Protein 2CZ4 (pdb70)

CATH classification: 3.30.70.120

Structure (mmCIF, N/CA/C/O backbone):
data_2CZ4
#
_entry.id   2CZ4
#
_cell.length_a   61.345
_cell.length_b   117.699
_cell.length_c   114.114
_cell.angle_alpha   90.00
_cell.angle_beta   90.00
_cell.angle_gamma   90.00
#
_symmetry.space_group_name_H-M   'C 2 2 21'
#
loop_
_entity.id
_entity.type
_entity.pdbx_description
1 polymer 'hypothetical protein TTHA0516'
2 non-polymer 'CHLORIDE ION'
3 non-polymer 'ACETATE ION'
4 water water
#
loop_
_atom_site.group_PDB
_atom_site.id
_atom_site.type_symbol
_atom_site.label_atom_id
_atom_site.label_alt_id
_atom_site.label_comp_id
_atom_site.label_asym_id
_atom_site.label_entity_id
_atom_site.label_seq_id
_atom_site.pdbx_PDB_ins_code
_atom_site.Cartn_x
_atom_site.Cartn_y
_atom_site.Cartn_z
_atom_site.occupancy
_atom_site.B_iso_or_equiv
_atom_site.auth_seq_id
_atom_site.auth_comp_id
_atom_site.auth_asym_id
_atom_site.auth_atom_id
_atom_site.pdbx_PDB_model_num
ATOM 9 N N . ASP A 1 21 ? 16.890 29.605 31.382 1.00 24.50 2 ASP A N 1
ATOM 10 C CA . ASP A 1 21 ? 15.778 28.663 31.292 1.00 26.42 2 ASP A CA 1
ATOM 11 C C . ASP A 1 21 ? 14.455 29.308 31.774 1.00 26.30 2 ASP A C 1
ATOM 12 O O . ASP A 1 21 ? 14.101 29.212 32.950 1.00 27.85 2 ASP A O 1
ATOM 17 N N . LEU A 1 22 ? 13.748 29.961 30.850 1.00 25.00 3 LEU A N 1
ATOM 18 C CA . LEU A 1 22 ? 12.466 30.646 31.120 1.00 22.42 3 LEU A CA 1
ATOM 19 C C . LEU A 1 22 ? 11.350 30.033 30.286 1.00 22.50 3 LEU A C 1
ATOM 20 O O . LEU A 1 22 ? 11.491 29.898 29.070 1.00 24.72 3 LEU A O 1
ATOM 25 N N . VAL A 1 23 ? 10.240 29.663 30.920 1.00 19.88 4 VAL A N 1
ATOM 26 C CA . VAL A 1 23 ? 9.125 29.094 30.161 1.00 19.06 4 VAL A CA 1
ATOM 27 C C . VAL A 1 23 ? 7.804 29.726 30.592 1.00 19.90 4 VAL A C 1
ATOM 28 O O . VAL A 1 23 ? 7.632 30.153 31.754 1.00 16.31 4 VAL A O 1
ATOM 32 N N . PRO A 1 24 ? 6.855 29.795 29.657 1.00 17.93 5 PRO A N 1
ATOM 33 C CA . PRO A 1 24 ? 5.548 30.387 29.948 1.00 16.96 5 PRO A CA 1
ATOM 34 C C . PRO A 1 24 ? 4.654 29.422 30.699 1.00 18.95 5 PRO A C 1
ATOM 35 O O . PRO A 1 24 ? 4.534 28.247 30.327 1.00 19.08 5 PRO A O 1
ATOM 39 N N . LEU A 1 25 ? 4.049 29.932 31.769 1.00 14.38 6 LEU A N 1
ATOM 40 C CA . LEU A 1 25 ? 3.131 29.173 32.615 1.00 13.89 6 LEU A CA 1
ATOM 41 C C . LEU A 1 25 ? 2.078 30.162 33.079 1.00 17.60 6 LEU A C 1
ATOM 42 O O . LEU A 1 25 ? 2.072 31.311 32.633 1.00 15.73 6 LEU A O 1
ATOM 47 N N . LYS A 1 26 ? 1.215 29.718 33.996 1.00 17.57 7 LYS A N 1
ATOM 48 C CA . LYS A 1 26 ? 0.167 30.564 34.549 1.00 15.81 7 LYS A CA 1
ATOM 49 C C . LYS A 1 26 ? 0.291 30.688 36.052 1.00 15.77 7 LYS A C 1
ATOM 50 O O . LYS A 1 26 ? 0.679 29.742 36.739 1.00 15.58 7 LYS A O 1
ATOM 56 N N . LEU A 1 27 ? -0.034 31.868 36.568 1.00 16.71 8 LEU A N 1
ATOM 57 C CA . LEU A 1 27 ? -0.030 32.063 38.012 1.00 18.40 8 LEU A CA 1
ATOM 58 C C . LEU A 1 27 ? -1.487 32.189 38.429 1.00 18.01 8 LEU A C 1
ATOM 59 O O . LEU A 1 27 ? -2.171 33.126 38.019 1.00 16.46 8 LEU A O 1
ATOM 64 N N . VAL A 1 28 ? -1.959 31.240 39.221 1.00 15.08 9 VAL A N 1
ATOM 65 C CA . VAL A 1 28 ? -3.334 31.287 39.707 1.00 13.38 9 VAL A CA 1
ATOM 66 C C . VAL A 1 28 ? -3.288 31.853 41.091 1.00 16.56 9 VAL A C 1
ATOM 67 O O . VAL A 1 28 ? -2.491 31.408 41.940 1.00 16.92 9 VAL A O 1
ATOM 71 N N . THR A 1 29 ? -4.153 32.829 41.341 1.00 13.10 10 THR A N 1
ATOM 72 C CA . THR A 1 29 ? -4.201 33.479 42.661 1.00 11.89 10 THR A CA 1
ATOM 73 C C . THR A 1 29 ? -5.601 33.301 43.250 1.00 15.05 10 THR A C 1
ATOM 74 O O . THR A 1 29 ? -6.600 33.468 42.551 1.00 16.89 10 THR A O 1
ATOM 78 N N . ILE A 1 30 ? -5.657 32.928 44.527 1.00 16.89 11 ILE A N 1
ATOM 79 C CA . ILE A 1 30 ? -6.915 32.705 45.226 1.00 18.82 11 ILE A CA 1
ATOM 80 C C . ILE A 1 30 ? -6.867 33.471 46.541 1.00 21.12 11 ILE A C 1
ATOM 81 O O . ILE A 1 30 ? -5.901 33.355 47.269 1.00 20.10 11 ILE A O 1
ATOM 86 N N . VAL A 1 31 ? -7.883 34.277 46.829 1.00 14.34 12 VAL A N 1
ATOM 87 C CA . VAL A 1 31 ? -7.926 34.996 48.096 1.00 15.30 12 VAL A CA 1
ATOM 88 C C . VAL A 1 31 ? -9.196 34.503 48.804 1.00 22.09 12 VAL A C 1
ATOM 89 O O . VAL A 1 31 ? -10.269 34.496 48.204 1.00 19.37 12 VAL A O 1
ATOM 93 N N . ALA A 1 32 ? -9.067 34.077 50.063 1.00 19.46 13 ALA A N 1
ATOM 94 C CA . ALA A 1 32 ? -10.214 33.549 50.819 1.00 25.34 13 ALA A CA 1
ATOM 95 C C . ALA A 1 32 ? -9.924 33.580 52.317 1.00 26.90 13 ALA A C 1
ATOM 96 O O . ALA A 1 32 ? -8.809 33.899 52.730 1.00 21.39 13 ALA A O 1
ATOM 98 N N . GLU A 1 33 ? -10.912 33.216 53.131 1.00 21.92 14 GLU A N 1
ATOM 99 C CA . GLU A 1 33 ? -10.711 33.215 54.578 1.00 20.51 14 GLU A CA 1
ATOM 100 C C . GLU A 1 33 ? -9.598 32.228 54.942 1.00 16.65 14 GLU A C 1
ATOM 101 O O . GLU A 1 33 ? -9.426 31.200 54.295 1.00 17.61 14 GLU A O 1
ATOM 107 N N . SER A 1 34 ? -8.851 32.548 55.987 1.00 20.37 15 SER A N 1
ATOM 108 C CA . SER A 1 34 ? -7.722 31.711 56.408 1.00 21.83 15 SER A CA 1
ATOM 109 C C . SER A 1 34 ? -8.029 30.264 56.725 1.00 23.28 15 SER A C 1
ATOM 110 O O . SER A 1 34 ? -7.187 29.397 56.512 1.00 25.19 15 SER A O 1
ATOM 113 N N . LEU A 1 35 ? -9.223 29.979 57.230 1.00 23.80 16 LEU A N 1
ATOM 114 C CA . LEU A 1 35 ? -9.562 28.593 57.555 1.00 19.72 16 LEU A CA 1
ATOM 115 C C . LEU A 1 35 ? -9.636 27.729 56.309 1.00 20.96 16 LEU A C 1
ATOM 116 O O . LEU A 1 35 ? -9.605 26.508 56.390 1.00 24.62 16 LEU A O 1
ATOM 121 N N . LEU A 1 36 ? -9.731 28.362 55.150 1.00 18.75 17 LEU A N 1
ATOM 122 C CA . LEU A 1 36 ? -9.805 27.611 53.902 1.00 19.74 17 LEU A CA 1
ATOM 123 C C . LEU A 1 36 ? -8.454 27.140 53.398 1.00 23.67 17 LEU A C 1
ATOM 124 O O . LEU A 1 36 ? -8.374 26.347 52.464 1.00 21.83 17 LEU A O 1
ATOM 129 N N . GLU A 1 37 ? -7.386 27.616 54.019 1.00 24.88 18 GLU A N 1
ATOM 130 C CA . GLU A 1 37 ? -6.065 27.242 53.545 1.00 27.75 18 GLU A CA 1
ATOM 131 C C . GLU A 1 37 ? -5.818 25.749 53.344 1.00 25.13 18 GLU A C 1
ATOM 132 O O . GLU A 1 37 ? -5.365 25.330 52.282 1.00 25.77 18 GLU A O 1
ATOM 138 N N . LYS A 1 38 ? -6.135 24.930 54.339 1.00 26.45 19 LYS A N 1
ATOM 139 C CA . LYS A 1 38 ? -5.865 23.510 54.213 1.00 25.28 19 LYS A CA 1
ATOM 140 C C . LYS A 1 38 ? -6.566 22.875 53.021 1.00 26.04 19 LYS A C 1
ATOM 141 O O . LYS A 1 38 ? -5.940 22.160 52.237 1.00 24.01 19 LYS A O 1
ATOM 147 N N . ARG A 1 39 ? -7.859 23.135 52.867 1.00 25.22 20 ARG A N 1
ATOM 148 C CA . ARG A 1 39 ? -8.605 22.561 51.747 1.00 25.88 20 ARG A CA 1
ATOM 149 C C . ARG A 1 39 ? -8.163 23.094 50.386 1.00 22.26 20 ARG A C 1
ATOM 150 O O . ARG A 1 39 ? -8.156 22.361 49.413 1.00 22.73 20 ARG A O 1
ATOM 158 N N . LEU A 1 40 ? -7.821 24.373 50.309 1.00 23.00 21 LEU A N 1
ATOM 159 C CA . LEU A 1 40 ? -7.395 24.947 49.032 1.00 20.72 21 LEU A CA 1
ATOM 160 C C . LEU A 1 40 ? -6.039 24.335 48.636 1.00 23.18 21 LEU A C 1
ATOM 161 O O . LEU A 1 40 ? -5.792 24.021 47.467 1.00 22.49 21 LEU A O 1
ATOM 166 N N . VAL A 1 41 ? -5.153 24.146 49.605 1.00 25.74 22 VAL A N 1
ATOM 167 C CA . VAL A 1 41 ? -3.861 23.559 49.278 1.00 23.98 22 VAL A CA 1
ATOM 168 C C . VAL A 1 41 ? -4.063 22.135 48.754 1.00 28.52 22 VAL A C 1
ATOM 169 O O . VAL A 1 41 ? -3.491 21.744 47.722 1.00 23.63 22 VAL A O 1
ATOM 173 N N . GLU A 1 42 ? -4.898 21.364 49.447 1.00 30.07 23 GLU A N 1
ATOM 174 C CA . GLU A 1 42 ? -5.155 19.987 49.029 1.00 26.22 23 GLU A CA 1
ATOM 175 C C . GLU A 1 42 ? -5.778 19.988 47.641 1.00 24.76 23 GLU A C 1
ATOM 176 O O . GLU A 1 42 ? -5.435 19.163 46.789 1.00 25.40 23 GLU A O 1
ATOM 182 N N . GLU A 1 43 ? -6.715 20.910 47.424 1.00 23.30 24 GLU A N 1
ATOM 183 C CA . GLU A 1 43 ? -7.388 21.014 46.142 1.00 26.23 24 GLU A CA 1
ATOM 184 C C . GLU A 1 43 ? -6.410 21.318 44.974 1.00 30.71 24 GLU A C 1
ATOM 185 O O . GLU A 1 43 ? -6.429 20.634 43.949 1.00 26.19 24 GLU A O 1
ATOM 191 N N . VAL A 1 44 ? -5.542 22.319 45.109 1.00 24.72 25 VAL A N 1
ATOM 192 C CA . VAL A 1 44 ? -4.645 22.601 43.990 1.00 23.97 25 VAL A CA 1
ATOM 193 C C . VAL A 1 44 ? -3.644 21.463 43.746 1.00 25.41 25 VAL A C 1
ATOM 194 O O . VAL A 1 44 ? -3.323 21.158 42.599 1.00 23.53 25 VAL A O 1
ATOM 198 N N . LYS A 1 45 ? -3.175 20.819 44.814 1.00 26.74 26 LYS A N 1
ATOM 199 C CA . LYS A 1 45 ? -2.239 19.716 44.659 1.00 29.63 26 LYS A CA 1
ATOM 200 C C . LYS A 1 45 ? -2.915 18.530 44.007 1.00 31.01 26 LYS A C 1
ATOM 201 O O . LYS A 1 45 ? -2.300 17.824 43.211 1.00 29.25 26 LYS A O 1
ATOM 207 N N . ARG A 1 46 ? -4.185 18.327 44.337 1.00 30.54 27 ARG A N 1
ATOM 208 C CA . ARG A 1 46 ? -4.975 17.240 43.772 1.00 31.38 27 ARG A CA 1
ATOM 209 C C . ARG A 1 46 ? -5.159 17.437 42.270 1.00 32.44 27 ARG A C 1
ATOM 210 O O . ARG A 1 46 ? -5.159 16.474 41.500 1.00 30.66 27 ARG A O 1
ATOM 218 N N . LEU A 1 47 ? -5.313 18.691 41.853 1.00 27.46 28 LEU A N 1
ATOM 219 C CA . LEU A 1 47 ? -5.509 19.013 40.449 1.00 22.90 28 LEU A CA 1
ATOM 220 C C . LEU A 1 47 ? -4.225 19.115 39.640 1.00 25.19 28 LEU A C 1
ATOM 221 O O . LEU A 1 47 ? -4.262 19.365 38.436 1.00 30.89 28 LEU A O 1
ATOM 226 N N . GLY A 1 48 ? -3.085 18.926 40.289 1.00 27.85 29 GLY A N 1
ATOM 227 C CA . GLY A 1 48 ? -1.837 18.974 39.552 1.00 33.37 29 GLY A CA 1
ATOM 228 C C . GLY A 1 48 ? -0.793 20.034 39.875 1.00 31.96 29 GLY A C 1
ATOM 229 O O . GLY A 1 48 ? 0.299 19.967 39.319 1.00 27.34 29 GLY A O 1
ATOM 230 N N . ALA A 1 49 ? -1.094 20.997 40.751 1.00 26.77 30 ALA A N 1
ATOM 231 C CA . ALA A 1 49 ? -0.105 22.022 41.094 1.00 25.12 30 ALA A CA 1
ATOM 232 C C . ALA A 1 49 ? 1.004 21.379 41.904 1.00 26.89 30 ALA A C 1
ATOM 233 O O . ALA A 1 49 ? 0.753 20.528 42.756 1.00 22.38 30 ALA A O 1
ATOM 235 N N . LYS A 1 50 ? 2.235 21.808 41.666 1.00 28.77 31 LYS A N 1
ATOM 236 C CA . LYS A 1 50 ? 3.361 21.228 42.366 1.00 31.55 31 LYS A CA 1
ATOM 237 C C . LYS A 1 50 ? 3.925 22.026 43.524 1.00 36.76 31 LYS A C 1
ATOM 238 O O . LYS A 1 50 ? 4.812 21.561 44.238 1.00 42.44 31 LYS A O 1
ATOM 244 N N . GLY A 1 51 ? 3.396 23.222 43.729 1.00 30.34 32 GLY A N 1
ATOM 245 C CA . GLY A 1 51 ? 3.864 24.040 44.833 1.00 27.90 32 GLY A CA 1
ATOM 246 C C . GLY A 1 51 ? 2.868 25.155 45.045 1.00 27.17 32 GLY A C 1
ATOM 247 O O . GLY A 1 51 ? 1.859 25.236 44.330 1.00 30.09 32 GLY A O 1
ATOM 248 N N . TYR A 1 52 ? 3.136 26.011 46.018 1.00 25.13 33 TYR A N 1
ATOM 249 C CA . TYR A 1 52 ? 2.251 27.131 46.292 1.00 20.72 33 TYR A CA 1
ATOM 250 C C . TYR A 1 52 ? 2.895 28.083 47.273 1.00 20.22 33 TYR A C 1
ATOM 251 O O . TYR A 1 52 ? 3.830 27.732 48.007 1.00 19.60 33 TYR A O 1
ATOM 260 N N . THR A 1 53 ? 2.397 29.308 47.264 1.00 18.50 34 THR A N 1
ATOM 261 C CA . THR A 1 53 ? 2.885 30.335 48.165 1.00 17.75 34 THR A CA 1
ATOM 262 C C . THR A 1 53 ? 1.685 31.011 48.805 1.00 20.51 34 THR A C 1
ATOM 263 O O . THR A 1 53 ? 0.736 31.393 48.110 1.00 22.21 34 THR A O 1
ATOM 267 N N . ILE A 1 54 ? 1.753 31.172 50.123 1.00 17.35 35 ILE A N 1
ATOM 268 C CA . ILE A 1 54 ? 0.711 31.835 50.895 1.00 17.28 35 ILE A CA 1
ATOM 269 C C . ILE A 1 54 ? 1.192 33.215 51.379 1.00 18.77 35 ILE A C 1
ATOM 270 O O . ILE A 1 54 ? 2.294 33.350 51.910 1.00 18.67 35 ILE A O 1
ATOM 275 N N . THR A 1 55 ? 0.362 34.236 51.206 1.00 20.59 36 THR A N 1
ATOM 276 C CA . THR A 1 55 ? 0.700 35.555 51.714 1.00 17.15 36 THR A CA 1
ATOM 277 C C . THR A 1 55 ? -0.536 36.091 52.448 1.00 19.91 36 THR A C 1
ATOM 278 O O . THR A 1 55 ? -1.655 35.613 52.242 1.00 17.50 36 THR A O 1
ATOM 282 N N . PRO A 1 56 ? -0.346 37.077 53.326 1.00 18.01 37 PRO A N 1
ATOM 283 C CA . PRO A 1 56 ? -1.494 37.633 54.053 1.00 20.01 37 PRO A CA 1
ATOM 284 C C . PRO A 1 56 ? -2.357 38.548 53.184 1.00 25.49 37 PRO A C 1
ATOM 285 O O . PRO A 1 56 ? -1.883 39.175 52.226 1.00 19.87 37 PRO A O 1
ATOM 289 N N . ALA A 1 57 ? -3.636 38.613 53.517 1.00 20.98 38 ALA A N 1
ATOM 290 C CA . ALA A 1 57 ? -4.543 39.463 52.769 1.00 21.88 38 ALA A CA 1
ATOM 291 C C . ALA A 1 57 ? -5.616 39.943 53.713 1.00 24.57 38 ALA A C 1
ATOM 292 O O . ALA A 1 57 ? -6.005 39.213 54.627 1.00 22.96 38 ALA A O 1
ATOM 294 N N . ARG A 1 58 ? -6.080 41.171 53.510 1.00 26.10 39 ARG A N 1
ATOM 295 C CA . ARG A 1 58 ? -7.170 41.696 54.327 1.00 26.20 39 ARG A CA 1
ATOM 296 C C . ARG A 1 58 ? -7.910 42.755 53.529 1.00 33.40 39 ARG A C 1
ATOM 297 O O . ARG A 1 58 ? -7.786 42.815 52.317 1.00 25.23 39 ARG A O 1
ATOM 305 N N . GLY A 1 59 ? -8.674 43.597 54.212 1.00 45.23 40 GLY A N 1
ATOM 306 C CA . GLY A 1 59 ? -9.408 44.646 53.522 1.00 50.67 40 GLY A CA 1
ATOM 307 C C . GLY A 1 59 ? -10.894 44.489 53.750 1.00 50.57 40 GLY A C 1
ATOM 308 O O . GLY A 1 59 ? -11.353 43.385 54.030 1.00 53.10 40 GLY A O 1
ATOM 309 N N . GLU A 1 60 ? -11.640 45.586 53.650 1.00 52.62 41 GLU A N 1
ATOM 310 C CA . GLU A 1 60 ? -13.088 45.550 53.835 1.00 51.62 41 GLU A CA 1
ATOM 311 C C . GLU A 1 60 ? -13.434 44.859 55.152 1.00 52.02 41 GLU A C 1
ATOM 312 O O . GLU A 1 60 ? -14.088 43.816 55.171 1.00 45.16 41 GLU A O 1
ATOM 318 N N . GLY A 1 61 ? -12.957 45.427 56.252 1.00 54.22 42 GLY A N 1
ATOM 319 C CA . GLY A 1 61 ? -13.242 44.856 57.555 1.00 55.60 42 GLY A CA 1
ATOM 320 C C . GLY A 1 61 ? -12.353 43.727 58.063 1.00 56.42 42 GLY A C 1
ATOM 321 O O . GLY A 1 61 ? -12.211 43.576 59.277 1.00 60.33 42 GLY A O 1
ATOM 322 N N . SER A 1 62 ? -11.760 42.936 57.169 1.00 49.22 43 SER A N 1
ATOM 323 C CA . SER A 1 62 ? -10.907 41.818 57.587 1.00 44.71 43 SER A CA 1
ATOM 324 C C . SER A 1 62 ? -9.840 42.189 58.606 1.00 42.24 43 SER A C 1
ATOM 325 O O . SER A 1 62 ? -9.385 43.332 58.671 1.00 38.88 43 SER A O 1
ATOM 328 N N . ARG A 1 63 ? -9.428 41.195 59.386 1.00 42.25 44 ARG A N 1
ATOM 329 C CA . ARG A 1 63 ? -8.424 41.389 60.419 1.00 45.29 44 ARG A CA 1
ATOM 330 C C . ARG A 1 63 ? -6.994 41.410 59.880 1.00 44.60 44 ARG A C 1
ATOM 331 O O . ARG A 1 63 ? -6.667 40.716 58.913 1.00 44.41 44 ARG A O 1
ATOM 339 N N . GLY A 1 64 ? -6.157 42.215 60.532 1.00 43.99 45 GLY A N 1
ATOM 340 C CA . GLY A 1 64 ? -4.765 42.353 60.157 1.00 41.41 45 GLY A CA 1
ATOM 341 C C . GLY A 1 64 ? -3.914 41.157 60.550 1.00 46.45 45 GLY A C 1
ATOM 342 O O . GLY A 1 64 ? -4.336 40.280 61.306 1.00 41.59 45 GLY A O 1
ATOM 343 N N . ILE A 1 65 ? -2.691 41.150 60.042 1.00 40.50 46 ILE A N 1
ATOM 344 C CA . ILE A 1 65 ? -1.742 40.076 60.278 1.00 41.71 46 ILE A CA 1
ATOM 345 C C . ILE A 1 65 ? -1.388 39.803 61.748 1.00 41.42 46 ILE A C 1
ATOM 346 O O . ILE A 1 65 ? -0.992 38.690 62.091 1.00 47.60 46 ILE A O 1
ATOM 351 N N . ARG A 1 66 ? -1.536 40.796 62.620 1.00 38.40 47 ARG A N 1
ATOM 352 C CA . ARG A 1 66 ? -1.197 40.606 64.036 1.00 45.60 47 ARG A CA 1
ATOM 353 C C . ARG A 1 66 ? -2.397 40.349 64.955 1.00 46.50 47 ARG A C 1
ATOM 354 O O . ARG A 1 66 ? -2.228 40.149 66.160 1.00 45.85 47 ARG A O 1
ATOM 362 N N . SER A 1 67 ? -3.599 40.350 64.391 1.00 43.80 48 SER A N 1
ATOM 363 C CA . SER A 1 67 ? -4.829 40.140 65.163 1.00 40.64 48 SER A CA 1
ATOM 364 C C . SER A 1 67 ? -4.919 38.794 65.890 1.00 36.93 48 SER A C 1
ATOM 365 O O . SER A 1 67 ? -4.456 37.764 65.389 1.00 39.13 48 SER A O 1
ATOM 368 N N . VAL A 1 68 ? -5.512 38.802 67.079 1.00 34.63 49 VAL A N 1
ATOM 369 C CA . VAL A 1 68 ? -5.692 37.552 67.819 1.00 37.37 49 VAL A CA 1
ATOM 370 C C . VAL A 1 68 ? -6.813 36.760 67.114 1.00 35.24 49 VAL A C 1
ATOM 371 O O . VAL A 1 68 ? -6.827 35.535 67.142 1.00 35.34 49 VAL A O 1
ATOM 375 N N . ASP A 1 69 ? -7.731 37.480 66.470 1.00 31.65 50 ASP A N 1
ATOM 376 C CA . ASP A 1 69 ? -8.846 36.876 65.729 1.00 29.53 50 ASP A CA 1
ATOM 377 C C . ASP A 1 69 ? -8.341 36.270 64.408 1.00 31.98 50 ASP A C 1
ATOM 378 O O . ASP A 1 69 ? -8.254 36.969 63.387 1.00 36.01 50 ASP A O 1
ATOM 383 N N . TRP A 1 70 ? -8.012 34.978 64.424 1.00 29.94 51 TRP A N 1
ATOM 384 C CA . TRP A 1 70 ? -7.509 34.309 63.224 1.00 30.97 51 TRP A CA 1
ATOM 385 C C . TRP A 1 70 ? -8.594 34.009 62.194 1.00 34.92 51 TRP A C 1
ATOM 386 O O . TRP A 1 70 ? -8.336 34.005 60.990 1.00 32.51 51 TRP A O 1
ATOM 397 N N . GLU A 1 71 ? -9.811 33.748 62.659 1.00 32.23 52 GLU A N 1
ATOM 398 C CA . GLU A 1 71 ? -10.887 33.445 61.736 1.00 32.82 52 GLU A CA 1
ATOM 399 C C . GLU A 1 71 ? -11.188 34.608 60.803 1.00 29.74 52 GLU A C 1
ATOM 400 O O . GLU A 1 71 ? -11.476 34.389 59.629 1.00 31.48 52 GLU A O 1
ATOM 406 N N . GLY A 1 72 ? -11.119 35.833 61.324 1.00 27.05 53 GLY A N 1
ATOM 407 C CA . GLY A 1 72 ? -11.391 37.009 60.511 1.00 25.32 53 GLY A CA 1
ATOM 408 C C . GLY A 1 72 ? -10.270 37.411 59.549 1.00 26.39 53 GLY A C 1
ATOM 409 O O . GLY A 1 72 ? -10.415 38.384 58.801 1.00 29.42 53 GLY A O 1
ATOM 410 N N . GLN A 1 73 ? -9.147 36.694 59.567 1.00 22.77 54 GLN A N 1
ATOM 411 C CA . GLN A 1 73 ? -8.033 36.992 58.660 1.00 21.04 54 GLN A CA 1
ATOM 412 C C . GLN A 1 73 ? -8.206 36.239 57.319 1.00 21.64 54 GLN A C 1
ATOM 413 O O . GLN A 1 73 ? -8.815 35.174 57.285 1.00 26.62 54 GLN A O 1
ATOM 419 N N . ASN A 1 74 ? -7.691 36.791 56.216 1.00 20.99 55 ASN A N 1
ATOM 420 C CA . ASN A 1 74 ? -7.759 36.111 54.913 1.00 17.79 55 ASN A CA 1
ATOM 421 C C . ASN A 1 74 ? -6.345 35.726 54.500 1.00 19.78 55 ASN A C 1
ATOM 422 O O . ASN A 1 74 ? -5.366 36.239 55.043 1.00 19.63 55 ASN A O 1
ATOM 427 N N . ILE A 1 75 ? -6.244 34.836 53.530 1.00 19.86 56 ILE A N 1
ATOM 428 C CA . ILE A 1 75 ? -4.948 34.422 53.007 1.00 16.71 56 ILE A CA 1
ATOM 429 C C . ILE A 1 75 ? -5.030 34.503 51.502 1.00 21.77 56 ILE A C 1
ATOM 430 O O . ILE A 1 75 ? -6.126 34.498 50.933 1.00 19.44 56 ILE A O 1
ATOM 435 N N . ARG A 1 76 ? -3.873 34.617 50.860 1.00 21.32 57 ARG A N 1
ATOM 436 C CA . ARG A 1 76 ? -3.807 34.634 49.409 1.00 18.96 57 ARG A CA 1
ATOM 437 C C . ARG A 1 76 ? -2.942 33.422 49.066 1.00 18.90 57 ARG A C 1
ATOM 438 O O . ARG A 1 76 ? -1.857 33.268 49.620 1.00 18.96 57 ARG A O 1
ATOM 446 N N . LEU A 1 77 ? -3.435 32.554 48.191 1.00 18.96 58 LEU A N 1
ATOM 447 C CA . LEU A 1 77 ? -2.661 31.392 47.762 1.00 19.69 58 LEU A CA 1
ATOM 448 C C . LEU A 1 77 ? -2.306 31.623 46.312 1.00 20.58 58 LEU A C 1
ATOM 449 O O . LEU A 1 77 ? -3.188 31.937 45.515 1.00 19.97 58 LEU A O 1
ATOM 454 N N . GLU A 1 78 ? -1.024 31.502 45.976 1.00 14.16 59 GLU A N 1
ATOM 455 C CA . GLU A 1 78 ? -0.579 31.667 44.594 1.00 16.68 59 GLU A CA 1
ATOM 456 C C . GLU A 1 78 ? 0.079 30.359 44.169 1.00 17.93 59 GLU A C 1
ATOM 457 O O . GLU A 1 78 ? 0.835 29.737 44.945 1.00 19.15 59 GLU A O 1
ATOM 463 N N . THR A 1 79 ? -0.217 29.916 42.955 1.00 15.55 60 THR A N 1
ATOM 464 C CA . THR A 1 79 ? 0.423 28.719 42.470 1.00 18.19 60 THR A CA 1
ATOM 465 C C . THR A 1 79 ? 0.745 28.814 40.980 1.00 15.65 60 THR A C 1
ATOM 466 O O . THR A 1 79 ? -0.049 29.324 40.191 1.00 17.70 60 THR A O 1
ATOM 470 N N . ILE A 1 80 ? 1.928 28.329 40.606 1.00 19.66 61 ILE A N 1
ATOM 471 C CA . ILE A 1 80 ? 2.394 28.333 39.206 1.00 19.75 61 ILE A CA 1
ATOM 472 C C . ILE A 1 80 ? 2.030 26.981 38.574 1.00 18.74 61 ILE A C 1
ATOM 473 O O . ILE A 1 80 ? 2.463 25.928 39.045 1.00 19.88 61 ILE A O 1
ATOM 478 N N . VAL A 1 81 ? 1.235 27.015 37.513 1.00 16.39 62 VAL A N 1
ATOM 479 C CA . VAL A 1 81 ? 0.770 25.790 36.872 1.00 18.11 62 VAL A CA 1
ATOM 480 C C . VAL A 1 81 ? 0.676 25.933 35.354 1.00 20.70 62 VAL A C 1
ATOM 481 O O . VAL A 1 81 ? 0.841 27.037 34.822 1.00 16.11 62 VAL A O 1
ATOM 485 N N . SER A 1 82 ? 0.406 24.819 34.663 1.00 15.87 63 SER A N 1
ATOM 486 C CA . SER A 1 82 ? 0.233 24.838 33.209 1.00 20.88 63 SER A CA 1
ATOM 487 C C . SER A 1 82 ? -1.142 25.486 32.899 1.00 19.76 63 SER A C 1
ATOM 488 O O . SER A 1 82 ? -1.954 25.680 33.798 1.00 19.17 63 SER A O 1
ATOM 491 N N . GLU A 1 83 ? -1.389 25.821 31.629 1.00 23.15 64 GLU A N 1
ATOM 492 C CA . GLU A 1 83 ? -2.652 26.440 31.196 1.00 27.16 64 GLU A CA 1
ATOM 493 C C . GLU A 1 83 ? -3.842 25.548 31.490 1.00 29.19 64 GLU A C 1
ATOM 494 O O . GLU A 1 83 ? -4.912 26.016 31.872 1.00 23.39 64 GLU A O 1
ATOM 500 N N . GLU A 1 84 ? -3.672 24.261 31.246 1.00 22.67 65 GLU A N 1
ATOM 501 C CA . GLU A 1 84 ? -4.759 23.315 31.463 1.00 30.84 65 GLU A CA 1
ATOM 502 C C . GLU A 1 84 ? -5.053 23.108 32.958 1.00 26.27 65 GLU A C 1
ATOM 503 O O . GLU A 1 84 ? -6.205 23.068 33.379 1.00 26.77 65 GLU A O 1
ATOM 509 N N . VAL A 1 85 ? -4.014 22.989 33.766 1.00 22.35 66 VAL A N 1
ATOM 510 C CA . VAL A 1 85 ? -4.213 22.807 35.192 1.00 21.93 66 VAL A CA 1
ATOM 511 C C . VAL A 1 85 ? -4.818 24.082 35.790 1.00 23.55 66 VAL A C 1
ATOM 512 O O . VAL A 1 85 ? -5.653 24.006 36.686 1.00 21.78 66 VAL A O 1
ATOM 516 N N . ALA A 1 86 ? -4.413 25.251 35.289 1.00 19.61 67 ALA A N 1
ATOM 517 C CA . ALA A 1 86 ? -4.971 26.514 35.787 1.00 19.73 67 ALA A CA 1
ATOM 518 C C . ALA A 1 86 ? -6.496 26.531 35.639 1.00 20.56 67 ALA A C 1
ATOM 519 O O . ALA A 1 86 ? -7.187 26.861 36.592 1.00 18.11 67 ALA A O 1
ATOM 521 N N . LEU A 1 87 ? -7.024 26.193 34.463 1.00 18.86 68 LEU A N 1
ATOM 522 C CA . LEU A 1 87 ? -8.482 26.248 34.295 1.00 19.62 68 LEU A CA 1
ATOM 523 C C . LEU A 1 87 ? -9.202 25.141 35.081 1.00 22.92 68 LEU A C 1
ATOM 524 O O . LEU A 1 87 ? -10.359 25.289 35.452 1.00 22.70 68 LEU A O 1
ATOM 529 N N . ARG A 1 88 ? -8.512 24.040 35.341 1.00 21.51 69 ARG A N 1
ATOM 530 C CA . ARG A 1 88 ? -9.097 22.950 36.112 1.00 28.52 69 ARG A CA 1
ATOM 531 C C . ARG A 1 88 ? -9.266 23.459 37.544 1.00 30.26 69 ARG A C 1
ATOM 532 O O . ARG A 1 88 ? -10.285 23.205 38.209 1.00 24.18 69 ARG A O 1
ATOM 540 N N . ILE A 1 89 ? -8.261 24.185 38.025 1.00 23.35 70 ILE A N 1
ATOM 541 C CA . ILE A 1 89 ? -8.331 24.755 39.365 1.00 22.33 70 ILE A CA 1
ATOM 542 C C . ILE A 1 89 ? -9.428 25.809 39.428 1.00 19.63 70 ILE A C 1
ATOM 543 O O . ILE A 1 89 ? -10.254 25.810 40.349 1.00 21.26 70 ILE A O 1
ATOM 548 N N . LEU A 1 90 ? -9.456 26.705 38.452 1.00 16.96 71 LEU A N 1
ATOM 549 C CA . LEU A 1 90 ? -10.456 27.773 38.464 1.00 20.65 71 LEU A CA 1
ATOM 550 C C . LEU A 1 90 ? -11.899 27.238 38.391 1.00 24.66 71 LEU A C 1
ATOM 551 O O . LEU A 1 90 ? -12.815 27.762 39.043 1.00 20.72 71 LEU A O 1
ATOM 556 N N . GLN A 1 91 ? -12.097 26.199 37.593 1.00 23.17 72 GLN A N 1
ATOM 557 C CA . GLN A 1 91 ? -13.414 25.593 37.446 1.00 23.91 72 GLN A CA 1
ATOM 558 C C . GLN A 1 91 ? -13.826 24.999 38.781 1.00 24.36 72 GLN A C 1
ATOM 559 O O . GLN A 1 91 ? -14.946 25.213 39.250 1.00 29.13 72 GLN A O 1
ATOM 565 N N . ARG A 1 92 ? -12.913 24.241 39.376 1.00 23.32 73 ARG A N 1
ATOM 566 C CA . ARG A 1 92 ? -13.158 23.609 40.661 1.00 23.29 73 ARG A CA 1
ATOM 567 C C . ARG A 1 92 ? -13.525 24.648 41.718 1.00 27.77 73 ARG A C 1
ATOM 568 O O . ARG A 1 92 ? -14.417 24.417 42.534 1.00 26.47 73 ARG A O 1
ATOM 576 N N . LEU A 1 93 ? -12.854 25.798 41.709 1.00 22.15 74 LEU A N 1
ATOM 577 C CA . LEU A 1 93 ? -13.179 26.848 42.666 1.00 21.33 74 LEU A CA 1
ATOM 578 C C . LEU A 1 93 ? -14.585 27.388 42.397 1.00 25.86 74 LEU A C 1
ATOM 579 O O . LEU A 1 93 ? -15.374 27.587 43.320 1.00 24.41 74 LEU A O 1
ATOM 584 N N . GLN A 1 94 ? -14.890 27.632 41.129 1.00 23.73 75 GLN A N 1
ATOM 585 C CA . GLN A 1 94 ? -16.192 28.164 40.750 1.00 30.32 75 GLN A CA 1
ATOM 586 C C . GLN A 1 94 ? -17.331 27.217 41.160 1.00 27.48 75 GLN A C 1
ATOM 587 O O . GLN A 1 94 ? -18.383 27.650 41.611 1.00 32.36 75 GLN A O 1
ATOM 593 N N . GLU A 1 95 ? -17.105 25.924 40.991 1.00 23.95 76 GLU A N 1
ATOM 594 C CA . GLU A 1 95 ? -18.123 24.938 41.309 1.00 32.41 76 GLU A CA 1
ATOM 595 C C . GLU A 1 95 ? -18.267 24.640 42.788 1.00 34.00 76 GLU A C 1
ATOM 596 O O . GLU A 1 95 ? -19.359 24.693 43.333 1.00 31.79 76 GLU A O 1
ATOM 602 N N . GLU A 1 96 ? -17.150 24.339 43.436 1.00 30.15 77 GLU A N 1
ATOM 603 C CA . GLU A 1 96 ? -17.175 23.946 44.831 1.00 28.23 77 GLU A CA 1
ATOM 604 C C . GLU A 1 96 ? -17.051 25.000 45.922 1.00 31.74 77 GLU A C 1
ATOM 605 O O . GLU A 1 96 ? -17.666 24.857 46.972 1.00 35.34 77 GLU A O 1
ATOM 611 N N . TYR A 1 97 ? -16.291 26.063 45.678 1.00 25.34 78 TYR A N 1
ATOM 612 C CA . TYR A 1 97 ? -16.067 27.076 46.701 1.00 25.83 78 TYR A CA 1
ATOM 613 C C . TYR A 1 97 ? -16.821 28.384 46.601 1.00 28.19 78 TYR A C 1
ATOM 614 O O . TYR A 1 97 ? -17.327 28.885 47.604 1.00 25.59 78 TYR A O 1
ATOM 623 N N . PHE A 1 98 ? -16.892 28.950 45.404 1.00 22.17 79 PHE A N 1
ATOM 624 C CA . PHE A 1 98 ? -17.578 30.225 45.232 1.00 22.04 79 PHE A CA 1
ATOM 625 C C . PHE A 1 98 ? -19.027 30.231 45.740 1.00 27.94 79 PHE A C 1
ATOM 626 O O . PHE A 1 98 ? -19.520 31.251 46.228 1.00 26.47 79 PHE A O 1
ATOM 634 N N . PRO A 1 99 ? -19.730 29.100 45.620 1.00 26.11 80 PRO A N 1
ATOM 635 C CA . PRO A 1 99 ? -21.113 29.144 46.107 1.00 33.88 80 PRO A CA 1
ATOM 636 C C . PRO A 1 99 ? -21.241 29.234 47.622 1.00 33.75 80 PRO A C 1
ATOM 637 O O . PRO A 1 99 ? -22.266 29.680 48.125 1.00 35.62 80 PRO A O 1
ATOM 641 N N . HIS A 1 100 ? -20.201 28.844 48.354 1.00 31.27 81 HIS A N 1
ATOM 642 C CA . HIS A 1 100 ? -20.290 28.855 49.812 1.00 34.47 81 HIS A CA 1
ATOM 643 C C . HIS A 1 100 ? -19.377 29.806 50.580 1.00 35.88 81 HIS A C 1
ATOM 644 O O . HIS A 1 100 ? -19.568 29.998 51.781 1.00 32.23 81 HIS A O 1
ATOM 651 N N . TYR A 1 101 ? -18.394 30.402 49.909 1.00 29.24 82 TYR A N 1
ATOM 652 C CA . TYR A 1 101 ? -17.451 31.294 50.587 1.00 23.54 82 TYR A CA 1
ATOM 653 C C . TYR A 1 101 ? -17.175 32.538 49.772 1.00 26.61 82 TYR A C 1
ATOM 654 O O . TYR A 1 101 ? -17.399 32.553 48.569 1.00 25.63 82 TYR A O 1
ATOM 663 N N . ALA A 1 102 ? -16.676 33.579 50.428 1.00 22.50 83 ALA A N 1
ATOM 664 C CA . ALA A 1 102 ? -16.333 34.801 49.717 1.00 25.85 83 ALA A CA 1
ATOM 665 C C . ALA A 1 102 ? -14.931 34.468 49.191 1.00 28.73 83 ALA A C 1
ATOM 666 O O . ALA A 1 102 ? -13.993 34.337 49.973 1.00 27.29 83 ALA A O 1
ATOM 668 N N . VAL A 1 103 ? -14.803 34.305 47.880 1.00 24.41 84 VAL A N 1
ATOM 669 C CA . VAL A 1 103 ? -13.526 33.954 47.263 1.00 20.83 84 VAL A CA 1
ATOM 670 C C . VAL A 1 103 ? -13.208 34.839 46.072 1.00 24.35 84 VAL A C 1
ATOM 671 O O . VAL A 1 103 ? -14.107 35.268 45.353 1.00 23.87 84 VAL A O 1
ATOM 675 N N . ILE A 1 104 ? -11.919 35.105 45.864 1.00 22.83 85 ILE A N 1
ATOM 676 C CA . ILE A 1 104 ? -11.472 35.850 44.689 1.00 17.63 85 ILE A CA 1
ATOM 677 C C . ILE A 1 104 ? -10.508 34.885 43.985 1.00 19.76 85 ILE A C 1
ATOM 678 O O . ILE A 1 104 ? -9.663 34.281 44.627 1.00 16.11 85 ILE A O 1
ATOM 683 N N . ALA A 1 105 ? -10.634 34.716 42.676 1.00 16.08 86 ALA A N 1
ATOM 684 C CA . ALA A 1 105 ? -9.708 33.831 41.979 1.00 19.43 86 ALA A CA 1
ATOM 685 C C . ALA A 1 105 ? -9.485 34.355 40.584 1.00 17.23 86 ALA A C 1
ATOM 686 O O . ALA A 1 105 ? -10.442 34.667 39.871 1.00 19.21 86 ALA A O 1
ATOM 688 N N . TYR A 1 106 ? -8.218 34.473 40.195 1.00 17.48 87 TYR A N 1
ATOM 689 C CA . TYR A 1 106 ? -7.89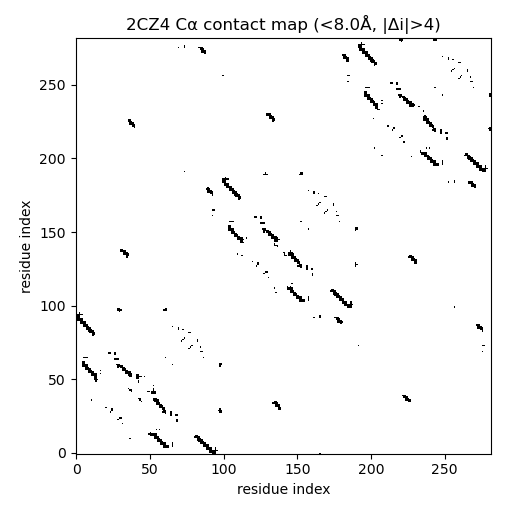7 34.969 38.868 1.00 12.91 87 TYR A CA 1
ATOM 690 C C . TYR A 1 106 ? -6.617 34.330 38.389 1.00 17.65 87 TYR A C 1
ATOM 691 O O . TYR A 1 106 ? -5.945 33.670 39.154 1.00 15.64 87 TYR A O 1
ATOM 700 N N . VAL A 1 107 ? -6.290 34.512 37.117 1.00 16.15 88 VAL A N 1
ATOM 701 C CA . VAL A 1 107 ? -5.080 33.903 36.564 1.00 15.60 88 VAL A CA 1
ATOM 702 C C . VAL A 1 107 ? -4.315 34.948 35.749 1.00 20.78 88 VAL A C 1
ATOM 703 O O . VAL A 1 107 ? -4.919 35.852 35.182 1.00 16.56 88 VAL A O 1
ATOM 707 N N . GLU A 1 108 ? -2.986 34.856 35.742 1.00 17.18 89 GLU A N 1
ATOM 708 C CA . GLU A 1 108 ? -2.174 35.777 34.957 1.00 17.62 89 GLU A CA 1
ATOM 709 C C . GLU A 1 108 ? -1.051 35.028 34.256 1.00 17.73 89 GLU A C 1
ATOM 710 O O . GLU A 1 108 ? -0.643 33.932 34.657 1.00 16.02 89 GLU A O 1
ATOM 716 N N . ASN A 1 109 ? -0.582 35.605 33.165 1.00 16.70 90 ASN A N 1
ATOM 717 C CA . ASN A 1 109 ? 0.469 34.994 32.372 1.00 15.33 90 ASN A CA 1
ATOM 718 C C . ASN A 1 109 ? 1.850 35.315 32.968 1.00 12.35 90 ASN A C 1
ATOM 719 O O . ASN A 1 109 ? 2.134 36.458 33.291 1.00 20.94 90 ASN A O 1
ATOM 724 N N . VAL A 1 110 ? 2.695 34.299 33.149 1.00 15.73 91 VAL A N 1
ATOM 725 C CA . VAL A 1 110 ? 4.040 34.517 33.705 1.00 12.85 91 VAL A CA 1
ATOM 726 C C . VAL A 1 110 ? 5.103 33.677 32.974 1.00 17.07 91 VAL A C 1
ATOM 727 O O . VAL A 1 110 ? 4.784 32.673 32.349 1.00 17.34 91 VAL A O 1
ATOM 731 N N . TRP A 1 111 ? 6.355 34.121 33.023 1.00 12.96 92 TRP A N 1
ATOM 732 C CA . TRP A 1 111 ? 7.460 33.359 32.436 1.00 17.52 92 TRP A CA 1
ATOM 733 C C . TRP A 1 111 ? 8.254 33.039 33.677 1.00 14.34 92 TRP A C 1
ATOM 734 O O . TRP A 1 111 ? 8.547 33.920 34.486 1.00 16.26 92 TRP A O 1
ATOM 745 N N . VAL A 1 112 ? 8.600 31.768 33.812 1.00 15.19 93 VAL A N 1
ATOM 746 C CA . VAL A 1 112 ? 9.190 31.255 35.042 1.00 13.82 93 VAL A CA 1
ATOM 747 C C . VAL A 1 112 ? 10.551 30.588 34.887 1.00 16.50 93 VAL A C 1
ATOM 748 O O . VAL A 1 112 ? 10.738 29.777 33.981 1.00 19.43 93 VAL A O 1
ATOM 752 N N . VAL A 1 113 ? 11.465 30.896 35.798 1.00 21.08 94 VAL A N 1
ATOM 753 C CA . VAL A 1 113 ? 12.804 30.299 35.792 1.00 15.44 94 VAL A CA 1
ATOM 754 C C . VAL A 1 113 ? 12.691 28.828 36.176 1.00 19.13 94 VAL A C 1
ATOM 755 O O . VAL A 1 113 ? 12.099 28.490 37.206 1.00 21.51 94 VAL A O 1
ATOM 759 N N . ARG A 1 114 ? 13.261 27.963 35.344 1.00 19.39 95 ARG A N 1
ATOM 760 C CA . ARG A 1 114 ? 13.225 26.517 35.562 1.00 24.50 95 ARG A CA 1
ATOM 761 C C . ARG A 1 114 ? 11.793 26.035 35.726 1.00 24.63 95 ARG A C 1
ATOM 762 O O . ARG A 1 114 ? 11.523 25.060 36.446 1.00 21.59 95 ARG A O 1
ATOM 770 N N . GLY A 1 115 ? 10.869 26.707 35.046 1.00 22.40 96 GLY A N 1
ATOM 771 C CA . GLY A 1 115 ? 9.466 26.354 35.165 1.00 20.44 96 GLY A CA 1
ATOM 772 C C . GLY A 1 115 ? 9.023 24.974 34.720 1.00 27.53 96 GLY A C 1
ATOM 773 O O . GLY A 1 115 ? 7.919 24.533 35.077 1.00 23.45 96 GLY A O 1
ATOM 774 N N . GLU A 1 116 ? 9.853 24.271 33.954 1.00 23.15 97 GLU A N 1
ATOM 775 C CA . GLU A 1 116 ? 9.460 22.925 33.513 1.00 26.55 97 GLU A CA 1
ATOM 776 C C . GLU A 1 116 ? 9.029 22.049 34.700 1.00 23.35 97 GLU A C 1
ATOM 777 O O . GLU A 1 116 ? 8.167 21.199 34.560 1.00 23.82 97 GLU A O 1
ATOM 783 N N . LYS A 1 117 ? 9.599 22.272 35.877 1.00 26.53 98 LYS A N 1
ATOM 784 C CA . LYS A 1 117 ? 9.238 21.450 37.024 1.00 27.68 98 LYS A CA 1
ATOM 785 C C . LYS A 1 117 ? 7.800 21.617 37.510 1.00 33.31 98 LYS A C 1
ATOM 786 O O . LYS A 1 117 ? 7.301 20.777 38.262 1.00 24.70 98 LYS A O 1
ATOM 792 N N . TYR A 1 118 ? 7.130 22.686 37.078 1.00 26.38 99 TYR A N 1
ATOM 793 C CA . TYR A 1 118 ? 5.747 22.937 37.486 1.00 24.35 99 TYR A CA 1
ATOM 794 C C . TYR A 1 118 ? 4.692 22.324 36.572 1.00 24.07 99 TYR A C 1
ATOM 795 O O . TYR A 1 118 ? 3.512 22.322 36.906 1.00 28.53 99 TYR A O 1
ATOM 804 N N . VAL A 1 119 ? 5.110 21.817 35.419 1.00 27.37 100 VAL A N 1
ATOM 805 C CA . VAL A 1 119 ? 4.169 21.236 34.472 1.00 37.40 100 VAL A CA 1
ATOM 806 C C . VAL A 1 119 ? 3.724 19.828 34.888 1.00 45.38 100 VAL A C 1
ATOM 807 O O . VAL A 1 119 ? 2.487 19.599 34.967 1.00 50.31 100 VAL A O 1
ATOM 820 N N . ASP B 1 21 ? 0.885 59.228 32.335 1.00 43.08 2 ASP B N 1
ATOM 821 C CA . ASP B 1 21 ? 2.251 58.812 32.089 1.00 40.92 2 ASP B CA 1
ATOM 822 C C . ASP B 1 21 ? 2.323 57.356 32.574 1.00 39.53 2 ASP B C 1
ATOM 823 O O . ASP B 1 21 ? 2.509 57.093 33.767 1.00 29.98 2 ASP B O 1
ATOM 828 N N . LEU B 1 22 ? 2.129 56.435 31.628 1.00 34.51 3 LEU B N 1
ATOM 829 C CA . LEU B 1 22 ? 2.133 54.986 31.866 1.00 35.39 3 LEU B CA 1
ATOM 830 C C . LEU B 1 22 ? 3.089 54.323 30.893 1.00 34.08 3 LEU B C 1
ATOM 831 O O . LEU B 1 22 ? 2.922 54.470 29.688 1.00 33.82 3 LEU B O 1
ATOM 836 N N . VAL B 1 23 ? 4.074 53.587 31.402 1.00 25.13 4 VAL B N 1
ATOM 837 C CA . VAL B 1 23 ? 5.033 52.919 30.530 1.00 28.29 4 VAL B CA 1
ATOM 838 C C . VAL B 1 23 ? 5.149 51.439 30.860 1.00 23.67 4 VAL B C 1
ATOM 839 O O . VAL B 1 23 ? 5.010 51.046 32.025 1.00 19.60 4 VAL B O 1
ATOM 843 N N . PRO B 1 24 ? 5.424 50.602 29.837 1.00 25.95 5 PRO B N 1
ATOM 844 C CA . PRO B 1 24 ? 5.568 49.145 30.001 1.00 18.11 5 PRO B CA 1
ATOM 845 C C . PRO B 1 24 ? 6.918 48.782 30.609 1.00 26.37 5 PRO B C 1
ATOM 846 O O . PRO B 1 24 ? 7.956 49.289 30.177 1.00 21.47 5 PRO B O 1
ATOM 850 N N . LEU B 1 25 ? 6.894 47.893 31.600 1.00 20.07 6 LEU B N 1
ATOM 851 C CA . LEU B 1 25 ? 8.108 47.425 32.268 1.00 20.84 6 LEU B CA 1
ATOM 852 C C . LEU B 1 25 ? 7.834 45.969 32.661 1.00 18.88 6 LEU B C 1
ATOM 853 O O . LEU B 1 25 ? 6.818 45.391 32.264 1.00 18.98 6 LEU B O 1
ATOM 858 N N . LYS B 1 26 ? 8.733 45.392 33.445 1.00 18.54 7 LYS B N 1
ATOM 859 C CA . LYS B 1 26 ? 8.570 44.020 33.898 1.00 21.06 7 LYS B CA 1
ATOM 860 C C . LYS B 1 26 ? 8.551 44.012 35.408 1.00 23.21 7 LYS B C 1
ATOM 861 O O . LYS B 1 26 ? 9.180 44.862 36.070 1.00 22.05 7 LYS B O 1
ATOM 867 N N . LEU B 1 27 ? 7.798 43.068 35.960 1.00 21.16 8 LEU B N 1
ATOM 868 C CA . LEU B 1 27 ? 7.732 42.918 37.405 1.00 17.33 8 LEU B CA 1
ATOM 869 C C . LEU B 1 27 ? 8.368 41.556 37.655 1.00 18.01 8 LEU B C 1
ATOM 870 O O . LEU B 1 27 ? 7.879 40.535 37.172 1.00 17.94 8 LEU B O 1
ATOM 875 N N . VAL B 1 28 ? 9.468 41.540 38.386 1.00 17.50 9 VAL B N 1
ATOM 876 C CA . VAL B 1 28 ? 10.147 40.292 38.678 1.00 14.67 9 VAL B CA 1
ATOM 877 C C . VAL B 1 28 ? 9.777 39.930 40.099 1.00 22.89 9 VAL B C 1
ATOM 878 O O . VAL B 1 28 ? 9.853 40.769 40.995 1.00 22.21 9 VAL B O 1
ATOM 882 N N . THR B 1 29 ? 9.350 38.690 40.299 1.00 17.14 10 THR B N 1
ATOM 883 C CA . THR B 1 29 ? 8.973 38.225 41.627 1.00 15.58 10 THR B CA 1
ATOM 884 C C . THR B 1 29 ? 9.905 37.097 42.058 1.00 15.82 10 THR B C 1
ATOM 885 O O . THR B 1 29 ? 10.194 36.190 41.286 1.00 23.90 10 THR B O 1
ATOM 889 N N . ILE B 1 30 ? 10.346 37.156 43.309 1.00 17.28 11 ILE B N 1
ATOM 890 C CA . ILE B 1 30 ? 11.235 36.134 43.845 1.00 16.80 11 ILE B CA 1
ATOM 891 C C . ILE B 1 30 ? 10.699 35.665 45.190 1.00 14.22 11 ILE B C 1
ATOM 892 O O . ILE B 1 30 ? 10.346 36.485 46.041 1.00 22.10 11 ILE B O 1
ATOM 897 N N . VAL B 1 31 ? 10.613 34.357 45.375 1.00 19.46 12 VAL B N 1
ATOM 898 C CA . VAL B 1 31 ? 10.176 33.831 46.661 1.00 19.25 12 VAL B CA 1
ATOM 899 C C . VAL B 1 31 ? 11.318 32.964 47.180 1.00 19.89 12 VAL B C 1
ATOM 900 O O . VAL B 1 31 ? 11.848 32.142 46.452 1.00 20.52 12 VAL B O 1
ATOM 904 N N . ALA B 1 32 ? 11.697 33.170 48.438 1.00 19.38 13 ALA B N 1
ATOM 905 C CA . ALA B 1 32 ? 12.757 32.396 49.055 1.00 23.22 13 ALA B CA 1
ATOM 906 C C . ALA B 1 32 ? 12.710 32.646 50.561 1.00 24.67 13 ALA B C 1
ATOM 907 O O . ALA B 1 32 ? 11.947 33.501 51.030 1.00 21.66 13 ALA B O 1
ATOM 909 N N . GLU B 1 33 ? 13.503 31.883 51.315 1.00 24.64 14 GLU B N 1
ATOM 910 C CA . GLU B 1 33 ? 13.571 32.047 52.780 1.00 21.19 14 GLU B CA 1
ATOM 911 C C . GLU B 1 33 ? 13.905 33.483 53.130 1.00 24.44 14 GLU B C 1
ATOM 912 O O . GLU B 1 33 ? 14.751 34.110 52.482 1.00 23.15 14 GLU B O 1
ATOM 918 N N . SER B 1 34 ? 13.255 34.009 54.160 1.00 22.59 15 SER B N 1
ATOM 919 C CA . SER B 1 34 ? 13.486 35.386 54.574 1.00 26.35 15 SER B CA 1
ATOM 920 C C . SER B 1 34 ? 14.944 35.664 54.914 1.00 25.10 15 SER B C 1
ATOM 921 O O . SER B 1 34 ? 15.408 36.799 54.807 1.00 23.67 15 SER B O 1
ATOM 924 N N . LEU B 1 35 ? 15.670 34.630 55.317 1.00 25.04 16 LEU B N 1
ATOM 925 C CA . LEU B 1 35 ? 17.077 34.810 55.672 1.00 29.76 16 LEU B CA 1
ATOM 926 C C . LEU B 1 35 ? 17.948 35.202 54.478 1.00 29.53 16 LEU B C 1
ATOM 927 O O . LEU B 1 35 ? 19.066 35.675 54.655 1.00 30.37 16 LEU B O 1
ATOM 932 N N . LEU B 1 36 ? 17.434 35.020 53.260 1.00 26.36 17 LEU B N 1
ATOM 933 C CA . LEU B 1 36 ? 18.188 35.384 52.062 1.00 24.92 17 LEU B CA 1
ATOM 934 C C . LEU B 1 36 ? 17.927 36.815 51.606 1.00 28.48 17 LEU B C 1
ATOM 935 O O . LEU B 1 36 ? 18.480 37.256 50.602 1.00 30.86 17 LEU B O 1
ATOM 940 N N . GLU B 1 37 ? 17.109 37.549 52.356 1.00 26.53 18 GLU B N 1
ATOM 941 C CA . GLU B 1 37 ? 16.763 38.919 51.990 1.00 29.46 18 GLU B CA 1
ATOM 942 C C . GLU B 1 37 ? 17.911 39.868 51.678 1.00 34.54 18 GLU B C 1
ATOM 943 O O . GLU B 1 37 ? 17.926 40.494 50.621 1.00 28.13 18 GLU B O 1
ATOM 949 N N . LYS B 1 38 ? 18.861 40.004 52.599 1.00 32.81 19 LYS B N 1
ATOM 950 C CA . LYS B 1 38 ? 19.960 40.930 52.366 1.00 35.22 19 LYS B CA 1
ATOM 951 C C . LYS B 1 38 ? 20.700 40.615 51.077 1.00 26.60 19 LYS B C 1
ATOM 952 O O . LYS B 1 38 ? 20.972 41.503 50.267 1.00 34.67 19 LYS B O 1
ATOM 958 N N . ARG B 1 39 ? 21.018 39.344 50.882 1.00 24.79 20 ARG B N 1
ATOM 959 C CA . ARG B 1 39 ? 21.728 38.917 49.688 1.00 28.54 20 ARG B CA 1
ATOM 960 C C . ARG B 1 39 ? 20.917 39.254 48.421 1.00 32.49 20 ARG B C 1
ATOM 961 O O . ARG B 1 39 ? 21.431 39.874 47.478 1.00 31.00 20 ARG B O 1
ATOM 969 N N . LEU B 1 40 ? 19.644 38.862 48.406 1.00 25.87 21 LEU B N 1
ATOM 970 C CA . LEU B 1 40 ? 18.799 39.116 47.230 1.00 27.67 21 LEU B CA 1
ATOM 971 C C . LEU B 1 40 ? 18.594 40.590 46.934 1.00 27.28 21 LEU B C 1
ATOM 972 O O . LEU B 1 40 ? 18.669 41.006 45.774 1.00 27.83 21 LEU B O 1
ATOM 977 N N . VAL B 1 41 ? 18.334 41.385 47.967 1.00 28.31 22 VAL B N 1
ATOM 978 C CA . VAL B 1 41 ? 18.137 42.816 47.770 1.00 27.57 22 VAL B CA 1
ATOM 979 C C . VAL B 1 41 ? 19.416 43.394 47.169 1.00 35.55 22 VAL B C 1
ATOM 980 O O . VAL B 1 41 ? 19.365 44.235 46.275 1.00 38.45 22 VAL B O 1
ATOM 984 N N . GLU B 1 42 ? 20.564 42.940 47.658 1.00 38.09 23 GLU B N 1
ATOM 985 C CA . GLU B 1 42 ? 21.846 43.417 47.140 1.00 40.56 23 GLU B CA 1
ATOM 986 C C . GLU B 1 42 ? 22.014 43.007 45.684 1.00 36.60 23 GLU B C 1
ATOM 987 O O . GLU B 1 42 ? 22.473 43.796 44.864 1.00 37.92 23 GLU B O 1
ATOM 993 N N . GLU B 1 43 ? 21.660 41.769 45.359 1.00 35.27 24 GLU B N 1
ATOM 994 C CA . GLU B 1 43 ? 21.764 41.310 43.982 1.00 36.02 24 GLU B CA 1
ATOM 995 C C . GLU B 1 43 ? 20.939 42.164 43.012 1.00 37.88 24 GLU B C 1
ATOM 996 O O . GLU B 1 43 ? 21.468 42.630 42.000 1.00 35.22 24 GLU B O 1
ATOM 1002 N N . VAL B 1 44 ? 19.654 42.387 43.305 1.00 33.47 25 VAL B N 1
ATOM 1003 C CA . VAL B 1 44 ? 18.862 43.153 42.352 1.00 31.79 25 VAL B CA 1
ATOM 1004 C C . VAL B 1 44 ? 19.308 44.591 42.209 1.00 34.69 25 VAL B C 1
ATOM 1005 O O . VAL B 1 44 ? 19.301 45.114 41.102 1.00 32.48 25 VAL B O 1
ATOM 1009 N N . LYS B 1 45 ? 19.720 45.228 43.300 1.00 31.56 26 LYS B N 1
ATOM 1010 C CA . LYS B 1 45 ? 20.181 46.611 43.203 1.00 36.62 26 LYS B CA 1
ATOM 1011 C C . LYS B 1 45 ? 21.431 46.662 42.325 1.00 37.39 26 LYS B C 1
ATOM 1012 O O . LYS B 1 45 ? 21.566 47.510 41.437 1.00 39.15 26 LYS B O 1
ATOM 1018 N N . ARG B 1 46 ? 22.331 45.730 42.593 1.00 31.25 27 ARG B N 1
ATOM 1019 C CA . ARG B 1 46 ? 23.588 45.578 41.869 1.00 38.40 27 ARG B CA 1
ATOM 1020 C C . ARG B 1 46 ? 23.343 45.408 40.370 1.00 39.22 27 ARG B C 1
ATOM 1021 O O . ARG B 1 46 ? 24.110 45.916 39.552 1.00 34.46 27 ARG B O 1
ATOM 1029 N N . LEU B 1 47 ? 22.271 44.705 40.013 1.00 30.76 28 LEU B N 1
ATOM 1030 C CA . LEU B 1 47 ? 21.962 44.472 38.607 1.00 31.19 28 LEU B CA 1
ATOM 1031 C C . LEU B 1 47 ? 21.128 45.558 37.928 1.00 31.86 28 LEU B C 1
ATOM 1032 O O . LEU B 1 47 ? 20.797 45.439 36.747 1.00 37.04 28 LEU B O 1
ATOM 1037 N N . GLY B 1 48 ? 20.773 46.611 38.655 1.00 34.72 29 GLY B N 1
ATOM 1038 C CA . GLY B 1 48 ? 20.024 47.678 38.013 1.00 34.98 29 GLY B CA 1
ATOM 1039 C C . GLY B 1 48 ? 18.693 48.067 38.601 1.00 30.85 29 GLY B C 1
ATOM 1040 O O . GLY B 1 48 ? 18.173 49.127 38.277 1.00 28.94 29 GLY B O 1
ATOM 1041 N N . ALA B 1 49 ? 18.129 47.230 39.468 1.00 29.74 30 ALA B N 1
ATOM 1042 C CA . ALA B 1 49 ? 16.838 47.556 40.065 1.00 26.04 30 ALA B CA 1
ATOM 1043 C C . ALA B 1 49 ? 16.927 48.807 40.932 1.00 29.62 30 ALA B C 1
ATOM 1044 O O . ALA B 1 49 ? 17.839 48.952 41.731 1.00 29.61 30 ALA B O 1
ATOM 1046 N N . LYS B 1 50 ? 15.948 49.687 40.807 1.00 27.84 31 LYS B N 1
ATOM 1047 C CA . LYS B 1 50 ? 15.943 50.914 41.573 1.00 34.94 31 LYS B CA 1
ATOM 1048 C C . LYS B 1 50 ? 15.039 50.898 42.801 1.00 43.21 31 LYS B C 1
ATOM 1049 O O . LYS B 1 50 ? 14.943 51.895 43.521 1.00 48.31 31 LYS B O 1
ATOM 1055 N N . GLY B 1 51 ? 14.388 49.764 43.049 1.00 37.00 32 GLY B N 1
ATOM 1056 C CA . GLY B 1 51 ? 13.507 49.645 44.201 1.00 31.58 32 GLY B CA 1
ATOM 1057 C C . GLY B 1 51 ? 13.069 48.198 44.389 1.00 30.72 32 GLY B C 1
ATOM 1058 O O . GLY B 1 51 ? 13.491 47.320 43.639 1.00 30.92 32 GLY B O 1
ATOM 1059 N N . TYR B 1 52 ? 12.249 47.943 45.402 1.00 28.53 33 TYR B N 1
ATOM 1060 C CA . TYR B 1 52 ? 11.743 46.604 45.660 1.00 24.42 33 TYR B CA 1
ATOM 1061 C C . TYR B 1 52 ? 10.692 46.653 46.750 1.00 26.55 33 TYR B C 1
ATOM 1062 O O . TYR B 1 52 ? 10.632 47.593 47.547 1.00 26.32 33 TYR B O 1
ATOM 1071 N N . THR B 1 53 ? 9.849 45.633 46.766 1.00 25.53 34 THR B N 1
ATOM 1072 C CA . THR B 1 53 ? 8.803 45.531 47.760 1.00 24.89 34 THR B CA 1
ATOM 1073 C C . THR B 1 53 ? 8.847 44.130 48.337 1.00 24.06 34 THR B C 1
ATOM 1074 O O . THR B 1 53 ? 9.024 43.165 47.614 1.00 26.32 34 THR B O 1
ATOM 1078 N N . ILE B 1 54 ? 8.688 44.016 49.646 1.00 25.59 35 ILE B N 1
ATOM 1079 C CA . ILE B 1 54 ? 8.684 42.703 50.255 1.00 20.56 35 ILE B CA 1
ATOM 1080 C C . ILE B 1 54 ? 7.389 42.440 50.997 1.00 25.89 35 ILE B C 1
ATOM 1081 O O . ILE B 1 54 ? 6.854 43.327 51.671 1.00 22.58 35 ILE B O 1
ATOM 1086 N N . THR B 1 55 ? 6.894 41.215 50.844 1.00 21.23 36 THR B N 1
ATOM 1087 C CA . THR B 1 55 ? 5.701 40.751 51.535 1.00 22.58 36 THR B CA 1
ATOM 1088 C C . THR B 1 55 ? 6.084 39.436 52.243 1.00 22.44 36 THR B C 1
ATOM 1089 O O . THR B 1 55 ? 6.804 38.610 51.676 1.00 19.13 36 THR B O 1
ATOM 1093 N N . PRO B 1 56 ? 5.633 39.233 53.492 1.00 22.64 37 PRO B N 1
ATOM 1094 C CA . PRO B 1 56 ? 5.990 37.969 54.151 1.00 21.61 37 PRO B CA 1
ATOM 1095 C C . PRO B 1 56 ? 5.220 36.841 53.484 1.00 21.74 37 PRO B C 1
ATOM 1096 O O . PRO B 1 56 ? 4.122 37.040 52.969 1.00 22.65 37 PRO B O 1
ATOM 1100 N N . ALA B 1 57 ? 5.797 35.651 53.468 1.00 18.26 38 ALA B N 1
ATOM 1101 C CA . ALA B 1 57 ? 5.138 34.547 52.800 1.00 18.47 38 ALA B CA 1
ATOM 1102 C C . ALA B 1 57 ? 5.477 33.224 53.454 1.00 21.46 38 ALA B C 1
ATOM 1103 O O . ALA B 1 57 ? 6.425 33.131 54.235 1.00 23.62 38 ALA B O 1
ATOM 1105 N N . ARG B 1 58 ? 4.687 32.202 53.162 1.00 21.31 39 ARG B N 1
ATOM 1106 C CA . ARG B 1 58 ? 4.994 30.882 53.691 1.00 23.97 39 ARG B CA 1
ATOM 1107 C C . ARG B 1 58 ? 4.633 29.821 52.671 1.00 28.91 39 ARG B C 1
ATOM 1108 O O . ARG B 1 58 ? 3.951 30.093 51.680 1.00 21.77 39 ARG B O 1
ATOM 1116 N N . GLY B 1 59 ? 5.155 28.621 52.868 1.00 28.48 40 GLY B N 1
ATOM 1117 C CA . GLY B 1 59 ? 4.871 27.565 51.921 1.00 35.85 40 GLY B CA 1
ATOM 1118 C C . GLY B 1 59 ? 4.628 26.284 52.666 1.00 39.15 40 GLY B C 1
ATOM 1119 O O . GLY B 1 59 ? 4.280 26.322 53.847 1.00 38.67 40 GLY B O 1
ATOM 1120 N N . GLU B 1 60 ? 4.806 25.157 51.983 1.00 46.33 41 GLU B N 1
ATOM 1121 C CA . GLU B 1 60 ? 4.608 23.851 52.603 1.00 57.61 41 GLU B CA 1
ATOM 1122 C C . GLU B 1 60 ? 5.313 23.838 53.964 1.00 61.13 41 GLU B C 1
ATOM 1123 O O . GLU B 1 60 ? 6.540 23.922 54.038 1.00 60.74 41 GLU B O 1
ATOM 1129 N N . GLY B 1 61 ? 4.532 23.754 55.038 1.00 67.91 42 GLY B N 1
ATOM 1130 C CA . GLY B 1 61 ? 5.105 23.741 56.373 1.00 71.70 42 GLY B CA 1
ATOM 1131 C C . GLY B 1 61 ? 5.623 25.100 56.803 1.00 75.24 42 GLY B C 1
ATOM 1132 O O . GLY B 1 61 ? 6.835 25.321 56.876 1.00 78.31 42 GLY B O 1
ATOM 1133 N N . ASP B 1 69 ? 2.976 33.016 62.334 1.00 87.61 50 ASP B N 1
ATOM 1134 C CA . ASP B 1 69 ? 3.821 32.178 61.494 1.00 87.24 50 ASP B CA 1
ATOM 1135 C C . ASP B 1 69 ? 4.506 32.990 60.399 1.00 80.06 50 ASP B C 1
ATOM 1136 O O . ASP B 1 69 ? 5.371 32.479 59.694 1.00 83.35 50 ASP B O 1
ATOM 1141 N N . TRP B 1 70 ? 4.140 34.260 60.266 1.00 68.61 51 TRP B N 1
ATOM 1142 C CA . TRP B 1 70 ? 4.733 35.091 59.225 1.00 60.03 51 TRP B CA 1
ATOM 1143 C C . TRP B 1 70 ? 6.199 35.479 59.426 1.00 56.65 51 TRP B C 1
ATOM 1144 O O . TRP B 1 70 ? 6.821 36.030 58.519 1.00 59.55 51 TRP B O 1
ATOM 1155 N N . GLU B 1 71 ? 6.752 35.195 60.603 1.00 54.00 52 GLU B N 1
ATOM 1156 C CA . GLU B 1 71 ? 8.160 35.505 60.877 1.00 49.52 52 GLU B CA 1
ATOM 1157 C C . GLU B 1 71 ? 8.981 34.226 60.765 1.00 39.08 52 GLU B C 1
ATOM 1158 O O . GLU B 1 71 ? 8.523 33.158 61.161 1.00 39.79 52 GLU B O 1
ATOM 1164 N N . GLY B 1 72 ? 10.186 34.318 60.215 1.00 36.28 53 GLY B N 1
ATOM 1165 C CA . GLY B 1 72 ? 11.004 33.125 60.111 1.00 31.87 53 GLY B CA 1
ATOM 1166 C C . GLY B 1 72 ? 10.608 32.179 59.002 1.00 35.37 53 GLY B C 1
ATOM 1167 O O . GLY B 1 72 ? 10.985 31.009 58.992 1.00 35.59 53 GLY B O 1
ATOM 1168 N N . GLN B 1 73 ? 9.838 32.683 58.048 1.00 32.30 54 GLN B N 1
ATOM 1169 C CA . GLN B 1 73 ? 9.429 31.854 56.938 1.00 30.89 54 GLN B CA 1
ATOM 1170 C C . GLN B 1 73 ? 10.089 32.367 55.662 1.00 29.47 54 GLN B C 1
ATOM 1171 O O . GLN B 1 73 ? 11.316 32.485 55.589 1.00 23.04 54 GLN B O 1
ATOM 1177 N N . ASN B 1 74 ? 9.269 32.686 54.667 1.00 19.26 55 ASN B N 1
ATOM 1178 C CA . ASN B 1 74 ? 9.770 33.176 53.391 1.00 18.35 55 ASN B CA 1
ATOM 1179 C C . ASN B 1 74 ? 9.392 34.637 53.169 1.00 19.05 55 ASN B C 1
ATOM 1180 O O . ASN B 1 74 ? 8.681 35.247 53.960 1.00 19.53 55 ASN B O 1
ATOM 1185 N N . ILE B 1 75 ? 9.873 35.187 52.063 1.00 20.89 56 ILE B N 1
ATOM 1186 C CA . ILE B 1 75 ? 9.501 36.538 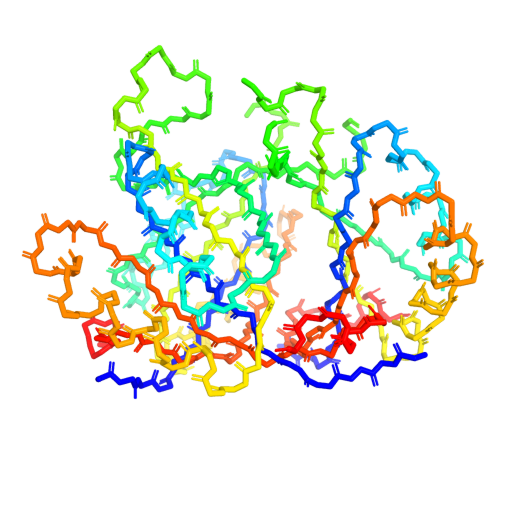51.675 1.00 23.36 56 ILE B CA 1
ATOM 1187 C C . ILE B 1 75 ? 9.195 36.469 50.190 1.00 24.63 56 ILE B C 1
ATOM 1188 O O . ILE B 1 75 ? 9.685 35.582 49.485 1.00 20.29 56 ILE B O 1
ATOM 1193 N N . ARG B 1 76 ? 8.348 37.376 49.724 1.00 23.51 57 ARG B N 1
ATOM 1194 C CA . ARG B 1 76 ? 8.060 37.454 48.299 1.00 22.94 57 ARG B CA 1
ATOM 1195 C C . ARG B 1 76 ? 8.658 38.828 48.006 1.00 23.94 57 ARG B C 1
ATOM 1196 O O . ARG B 1 76 ? 8.204 39.827 48.546 1.00 20.47 57 ARG B O 1
ATOM 1204 N N . LEU B 1 77 ? 9.717 38.856 47.203 1.00 22.41 58 LEU B N 1
ATOM 1205 C CA . LEU B 1 77 ? 10.399 40.098 46.848 1.00 22.72 58 LEU B CA 1
ATOM 1206 C C . LEU B 1 77 ? 9.981 40.460 45.433 1.00 24.63 58 LEU B C 1
ATOM 1207 O O . LEU B 1 77 ? 10.094 39.642 44.540 1.00 23.42 58 LEU B O 1
ATOM 1212 N N . GLU B 1 78 ? 9.515 41.686 45.230 1.00 23.02 59 GLU B N 1
ATOM 1213 C CA . GLU B 1 78 ? 9.098 42.115 43.904 1.00 23.71 59 GLU B CA 1
ATOM 1214 C C . GLU B 1 78 ? 9.812 43.376 43.508 1.00 25.00 59 GLU B C 1
ATOM 1215 O O . GLU B 1 78 ? 9.969 44.290 44.323 1.00 21.94 59 GLU B O 1
ATOM 1221 N N . THR B 1 79 ? 10.205 43.455 42.245 1.00 22.15 60 THR B N 1
ATOM 1222 C CA . THR B 1 79 ? 10.877 44.649 41.790 1.00 21.62 60 THR B CA 1
ATOM 1223 C C . THR B 1 79 ? 10.476 44.996 40.357 1.00 22.99 60 THR B C 1
ATOM 1224 O O . THR B 1 79 ? 10.325 44.119 39.512 1.00 19.65 60 THR B O 1
ATOM 1228 N N . ILE B 1 80 ? 10.265 46.281 40.102 1.00 20.28 61 ILE B N 1
ATOM 1229 C CA . ILE B 1 80 ? 9.898 46.745 38.762 1.00 21.93 61 ILE B CA 1
ATOM 1230 C C . ILE B 1 80 ? 11.160 47.173 38.017 1.00 23.42 61 ILE B C 1
ATOM 1231 O O . ILE B 1 80 ? 11.862 48.079 38.455 1.00 23.84 61 ILE B O 1
ATOM 1236 N N . VAL B 1 81 ? 11.434 46.525 36.887 1.00 20.53 62 VAL B N 1
ATOM 1237 C CA . VAL B 1 81 ? 12.639 46.802 36.112 1.00 21.12 62 VAL B CA 1
ATOM 1238 C C . VAL B 1 81 ? 12.342 46.754 34.624 1.00 25.25 62 VAL B C 1
ATOM 1239 O O . VAL B 1 81 ? 11.234 46.391 34.213 1.00 20.10 62 VAL B O 1
ATOM 1243 N N . SER B 1 82 ? 13.344 47.123 33.826 1.00 21.10 63 SER B N 1
ATOM 1244 C CA . SER B 1 82 ? 13.256 47.106 32.362 1.00 28.95 63 SER B CA 1
ATOM 1245 C C . SER B 1 82 ? 13.436 45.653 31.903 1.00 25.86 63 SER B C 1
ATOM 1246 O O . SER B 1 82 ? 13.874 44.805 32.685 1.00 25.76 63 SER B O 1
ATOM 1249 N N . GLU B 1 83 ? 13.111 45.379 30.637 1.00 23.85 64 GLU B N 1
ATOM 1250 C CA . GLU B 1 83 ? 13.227 44.027 30.055 1.00 31.42 64 GLU B CA 1
ATOM 1251 C C . GLU B 1 83 ? 14.604 43.415 30.219 1.00 35.39 64 GLU B C 1
ATOM 1252 O O . GLU B 1 83 ? 14.746 42.247 30.580 1.00 32.30 64 GLU B O 1
ATOM 1258 N N . GLU B 1 84 ? 15.620 44.211 29.912 1.00 24.99 65 GLU B N 1
ATOM 1259 C CA . GLU B 1 84 ? 17.004 43.771 29.999 1.00 36.62 65 GLU B CA 1
ATOM 1260 C C . GLU B 1 84 ? 17.439 43.446 31.437 1.00 29.92 65 GLU B C 1
ATOM 1261 O O . GLU B 1 84 ? 18.069 42.419 31.694 1.00 28.12 65 GLU B O 1
ATOM 1267 N N . VAL B 1 85 ? 17.124 44.336 32.365 1.00 27.16 66 VAL B N 1
ATOM 1268 C CA . VAL B 1 85 ? 17.473 44.113 33.756 1.00 32.22 66 VAL B CA 1
ATOM 1269 C C . VAL B 1 85 ? 16.733 42.887 34.296 1.00 31.77 66 VAL B C 1
ATOM 1270 O O . VAL B 1 85 ? 17.286 42.122 35.093 1.00 28.03 66 VAL B O 1
ATOM 1274 N N . ALA B 1 86 ? 15.495 42.684 33.849 1.00 25.29 67 ALA B N 1
ATOM 1275 C CA . ALA B 1 86 ? 14.734 41.530 34.323 1.00 26.40 67 ALA B CA 1
ATOM 1276 C C . ALA B 1 86 ? 15.466 40.238 34.014 1.00 21.62 67 ALA B C 1
ATOM 1277 O O . ALA B 1 86 ? 15.631 39.390 34.894 1.00 23.10 67 ALA B O 1
ATOM 1279 N N . LEU B 1 87 ? 15.920 40.079 32.772 1.00 23.79 68 LEU B N 1
ATOM 1280 C CA . LEU B 1 87 ? 16.598 38.845 32.393 1.00 24.37 68 LEU B CA 1
ATOM 1281 C C . LEU B 1 87 ? 17.966 38.725 33.067 1.00 23.47 68 LEU B C 1
ATOM 1282 O O . LEU B 1 87 ? 18.439 37.620 33.294 1.00 23.15 68 LEU B O 1
ATOM 1287 N N . ARG B 1 88 ? 18.591 39.851 33.387 1.00 24.26 69 ARG B N 1
ATOM 1288 C CA . ARG B 1 88 ? 19.883 39.830 34.069 1.00 29.33 69 ARG B CA 1
ATOM 1289 C C . ARG B 1 88 ? 19.669 39.248 35.448 1.00 26.64 69 ARG B C 1
ATOM 1290 O O . ARG B 1 88 ? 20.434 38.404 35.922 1.00 25.44 69 ARG B O 1
ATOM 1298 N N . ILE B 1 89 ? 18.607 39.706 36.097 1.00 25.24 70 ILE B N 1
ATOM 1299 C CA . ILE B 1 89 ? 18.279 39.219 37.423 1.00 22.60 70 ILE B CA 1
ATOM 1300 C C . ILE B 1 89 ? 17.915 37.742 37.395 1.00 22.17 70 ILE B C 1
ATOM 1301 O O . ILE B 1 89 ? 18.401 36.953 38.204 1.00 26.01 70 ILE B O 1
ATOM 1306 N N . LEU B 1 90 ? 17.052 37.356 36.465 1.00 19.60 71 LEU B N 1
ATOM 1307 C CA . LEU B 1 90 ? 16.624 35.966 36.410 1.00 21.45 71 LEU B CA 1
ATOM 1308 C C . LEU B 1 90 ? 17.790 35.039 36.126 1.00 21.66 71 LEU B C 1
ATOM 1309 O O . LEU B 1 90 ? 17.890 33.961 36.717 1.00 21.83 71 LEU B O 1
ATOM 1314 N N . GLN B 1 91 ? 18.663 35.448 35.211 1.00 22.15 72 GLN B N 1
ATOM 1315 C CA . GLN B 1 91 ? 19.825 34.623 34.890 1.00 27.37 72 GLN B CA 1
ATOM 1316 C C . GLN B 1 91 ? 20.748 34.479 36.111 1.00 21.61 72 GLN B C 1
ATOM 1317 O O . GLN B 1 91 ? 21.268 33.399 36.381 1.00 27.99 72 GLN B O 1
ATOM 1323 N N . ARG B 1 92 ? 20.960 35.576 36.830 1.00 24.31 73 ARG B N 1
ATOM 1324 C CA . ARG B 1 92 ? 21.799 35.560 38.032 1.00 26.91 73 ARG B CA 1
ATOM 1325 C C . ARG B 1 92 ? 21.181 34.613 39.079 1.00 27.55 73 ARG B C 1
ATOM 1326 O O . ARG B 1 92 ? 21.890 33.810 39.689 1.00 25.45 73 ARG B O 1
ATOM 1334 N N . LEU B 1 93 ? 19.861 34.680 39.279 1.00 25.21 74 LEU B N 1
ATOM 1335 C CA . LEU B 1 93 ? 19.208 33.770 40.235 1.00 26.33 74 LEU B CA 1
ATOM 1336 C C . LEU B 1 93 ? 19.347 32.305 39.799 1.00 25.90 74 LEU B C 1
ATOM 1337 O O . LEU B 1 93 ? 19.645 31.417 40.615 1.00 26.18 74 LEU B O 1
ATOM 1342 N N . GLN B 1 94 ? 19.111 32.033 38.521 1.00 21.04 75 GLN B N 1
ATOM 1343 C CA . GLN B 1 94 ? 19.220 30.660 38.023 1.00 23.15 75 GLN B CA 1
ATOM 1344 C C . GLN B 1 94 ? 20.638 30.086 38.220 1.00 27.89 75 GLN B C 1
ATOM 1345 O O . GLN B 1 94 ? 20.832 28.913 38.567 1.00 30.19 75 GLN B O 1
ATOM 1351 N N . GLU B 1 95 ? 21.615 30.936 37.959 1.00 25.12 76 GLU B N 1
ATOM 1352 C CA . GLU B 1 95 ? 23.018 30.572 38.060 1.00 40.18 76 GLU B CA 1
ATOM 1353 C C . GLU B 1 95 ? 23.550 30.452 39.483 1.00 36.52 76 GLU B C 1
ATOM 1354 O O . GLU B 1 95 ? 24.146 29.438 39.833 1.00 33.32 76 GLU B O 1
ATOM 1360 N N . GLU B 1 96 ? 23.317 31.482 40.293 1.00 38.74 77 GLU B N 1
ATOM 1361 C CA . GLU B 1 96 ? 23.844 31.535 41.655 1.00 39.76 77 GLU B CA 1
ATOM 1362 C C . GLU B 1 96 ? 22.978 31.078 42.822 1.00 37.87 77 GLU B C 1
ATOM 1363 O O . GLU B 1 96 ? 23.511 30.658 43.844 1.00 3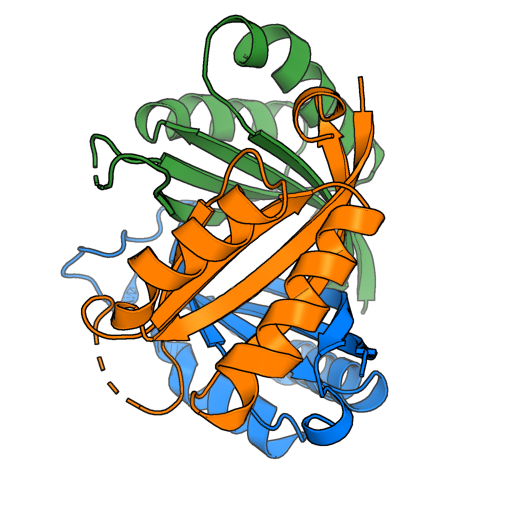8.79 77 GLU B O 1
ATOM 1369 N N . TYR B 1 97 ? 21.659 31.150 42.687 1.00 29.43 78 TYR B N 1
ATOM 1370 C CA . TYR B 1 97 ? 20.790 30.786 43.802 1.00 28.01 78 TYR B CA 1
ATOM 1371 C C . TYR B 1 97 ? 20.005 29.514 43.657 1.00 26.84 78 TYR B C 1
ATOM 1372 O O . TYR B 1 97 ? 19.908 28.728 44.603 1.00 26.65 78 TYR B O 1
ATOM 1381 N N . PHE B 1 98 ? 19.442 29.299 42.474 1.00 24.60 79 PHE B N 1
ATOM 1382 C CA . PHE B 1 98 ? 18.655 28.109 42.236 1.00 22.89 79 PHE B CA 1
ATOM 1383 C C . PHE B 1 98 ? 19.334 26.767 42.562 1.00 29.19 79 PHE B C 1
ATOM 1384 O O . PHE B 1 98 ? 18.699 25.859 43.085 1.00 26.31 79 PHE B O 1
ATOM 1392 N N . PRO B 1 99 ? 20.633 26.618 42.268 1.00 25.51 80 PRO B N 1
ATOM 1393 C CA . PRO B 1 99 ? 21.181 25.301 42.603 1.00 29.20 80 PRO B CA 1
ATOM 1394 C C . PRO B 1 99 ? 21.281 24.995 44.100 1.00 29.15 80 PRO B C 1
ATOM 1395 O O . PRO B 1 99 ? 21.128 23.848 44.515 1.00 34.39 80 PRO B O 1
ATOM 1399 N N . HIS B 1 100 ? 21.500 26.027 44.906 1.00 27.02 81 HIS B N 1
ATOM 1400 C CA . HIS B 1 100 ? 21.697 25.846 46.343 1.00 24.32 81 HIS B CA 1
ATOM 1401 C C . HIS B 1 100 ? 20.547 26.144 47.300 1.00 31.48 81 HIS B C 1
ATOM 1402 O O . HIS B 1 100 ? 20.629 25.781 48.479 1.00 26.19 81 HIS B O 1
ATOM 1409 N N . TYR B 1 101 ? 19.495 26.800 46.810 1.00 22.44 82 TYR B N 1
ATOM 1410 C CA . TYR B 1 101 ? 18.356 27.161 47.653 1.00 24.05 82 TYR B CA 1
ATOM 1411 C C . TYR B 1 101 ? 17.013 26.884 46.999 1.00 26.64 82 TYR B C 1
ATOM 1412 O O . TYR B 1 101 ? 16.940 26.673 45.792 1.00 26.16 82 TYR B O 1
ATOM 1421 N N . ALA B 1 102 ? 15.956 26.872 47.809 1.00 26.25 83 ALA B N 1
ATOM 1422 C CA . ALA B 1 102 ? 14.602 26.674 47.303 1.00 29.46 83 ALA B CA 1
ATOM 1423 C C . ALA B 1 102 ? 14.185 28.101 46.920 1.00 25.57 83 ALA B C 1
ATOM 1424 O O . ALA B 1 102 ? 13.929 28.935 47.778 1.00 26.39 83 ALA B O 1
ATOM 1426 N N . VAL B 1 103 ? 14.151 28.373 45.624 1.00 22.82 84 VAL B N 1
ATOM 1427 C CA . VAL B 1 103 ? 13.810 29.707 45.136 1.00 19.95 84 VAL B CA 1
ATOM 1428 C C . VAL B 1 103 ? 12.773 29.606 44.038 1.00 22.36 84 VAL B C 1
ATOM 1429 O O . VAL B 1 103 ? 12.782 28.657 43.260 1.00 21.86 84 VAL B O 1
ATOM 1433 N N . ILE B 1 104 ? 11.885 30.591 43.975 1.00 21.29 85 ILE B N 1
ATOM 1434 C CA . ILE B 1 104 ? 10.890 30.638 42.912 1.00 21.20 85 ILE B CA 1
ATOM 1435 C C . ILE B 1 104 ? 11.143 31.990 42.272 1.00 19.92 85 ILE B C 1
ATOM 1436 O O . ILE B 1 104 ? 11.322 32.973 42.979 1.00 17.03 85 ILE B O 1
ATOM 1441 N N . ALA B 1 105 ? 11.177 32.050 40.947 1.00 17.20 86 ALA B N 1
ATOM 1442 C CA . ALA B 1 105 ? 11.400 33.333 40.304 1.00 19.40 86 ALA B CA 1
ATOM 1443 C C . ALA B 1 105 ? 10.649 33.392 39.004 1.00 16.00 86 ALA B C 1
ATOM 1444 O O . ALA B 1 105 ? 10.692 32.461 38.199 1.00 16.80 86 ALA B O 1
ATOM 1446 N N . TYR B 1 106 ? 9.943 34.495 38.790 1.00 18.18 87 TYR B N 1
ATOM 1447 C CA . TYR B 1 106 ? 9.192 34.631 37.570 1.00 16.83 87 TYR B CA 1
ATOM 1448 C C . TYR B 1 106 ? 9.019 36.095 37.223 1.00 18.41 87 TYR B C 1
ATOM 1449 O O . TYR B 1 106 ? 9.331 36.991 38.026 1.00 20.37 87 TYR B O 1
ATOM 1458 N N . VAL B 1 107 ? 8.519 36.346 36.022 1.00 18.03 88 VAL B N 1
ATOM 1459 C CA . VAL B 1 107 ? 8.388 37.723 35.569 1.00 19.04 88 VAL B CA 1
ATOM 1460 C C . VAL B 1 107 ? 7.056 37.955 34.875 1.00 20.88 88 VAL B C 1
ATOM 1461 O O . VAL B 1 107 ? 6.545 37.072 34.180 1.00 17.01 88 VAL B O 1
ATOM 1465 N N . GLU B 1 108 ? 6.488 39.143 35.093 1.00 18.16 89 GLU B N 1
ATOM 1466 C CA . GLU B 1 108 ? 5.194 39.514 34.514 1.00 21.99 89 GLU B CA 1
ATOM 1467 C C . GLU B 1 108 ? 5.323 40.843 33.794 1.00 25.03 89 GLU B C 1
ATOM 1468 O O . GLU B 1 108 ? 6.216 41.638 34.092 1.00 17.48 89 GLU B O 1
ATOM 1474 N N . ASN B 1 109 ? 4.411 41.083 32.858 1.00 19.29 90 ASN B N 1
ATOM 1475 C CA . ASN B 1 109 ? 4.378 42.338 32.106 1.00 19.11 90 ASN B CA 1
ATOM 1476 C C . ASN B 1 109 ? 3.476 43.327 32.868 1.00 19.41 90 ASN B C 1
ATOM 1477 O O . ASN B 1 109 ? 2.378 42.972 33.303 1.00 20.20 90 ASN B O 1
ATOM 1482 N N . VAL B 1 110 ? 3.947 44.561 33.051 1.00 20.31 91 VAL B N 1
ATOM 1483 C CA . VAL B 1 110 ? 3.157 45.566 33.749 1.00 17.74 91 VAL B CA 1
ATOM 1484 C C . VAL B 1 110 ? 3.3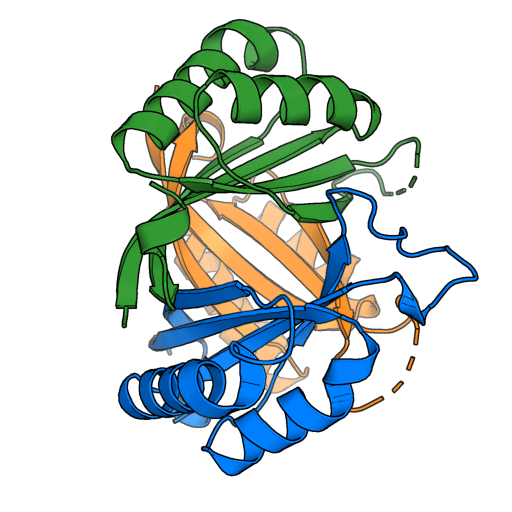11 46.944 33.109 1.00 19.46 91 VAL B C 1
ATOM 1485 O O . VAL B 1 110 ? 4.292 47.208 32.447 1.00 21.09 91 VAL B O 1
ATOM 1489 N N . TRP B 1 111 ? 2.318 47.803 33.319 1.00 15.49 92 TRP B N 1
ATOM 1490 C CA . TRP B 1 111 ? 2.383 49.176 32.836 1.00 21.74 92 TRP B CA 1
ATOM 1491 C C . TRP B 1 111 ? 2.395 49.980 34.128 1.00 19.93 92 TRP B C 1
ATOM 1492 O O . TRP B 1 111 ? 1.514 49.833 34.973 1.00 18.80 92 TRP B O 1
ATOM 1503 N N . VAL B 1 112 ? 3.406 50.827 34.263 1.00 20.89 93 VAL B N 1
ATOM 1504 C CA . VAL B 1 112 ? 3.651 51.569 35.504 1.00 20.72 93 VAL B CA 1
ATOM 1505 C C . VAL B 1 112 ? 3.528 53.093 35.416 1.00 21.76 93 VAL B C 1
ATOM 1506 O O . VAL B 1 112 ? 4.026 53.709 34.471 1.00 23.17 93 VAL B O 1
ATOM 1510 N N . VAL B 1 113 ? 2.875 53.691 36.406 1.00 23.82 94 VAL B N 1
ATOM 1511 C CA . VAL B 1 113 ? 2.724 55.152 36.452 1.00 30.31 94 VAL B CA 1
ATOM 1512 C C . VAL B 1 113 ? 4.098 55.761 36.743 1.00 30.52 94 VAL B C 1
ATOM 1513 O O . VAL B 1 113 ? 4.779 55.349 37.692 1.00 29.72 94 VAL B O 1
ATOM 1517 N N . ARG B 1 114 ? 4.511 56.722 35.913 1.00 29.99 95 ARG B N 1
ATOM 1518 C CA . ARG B 1 114 ? 5.812 57.394 36.059 1.00 32.08 95 ARG B CA 1
ATOM 1519 C C . ARG B 1 114 ? 6.920 56.362 36.120 1.00 33.05 95 ARG B C 1
ATOM 1520 O O . ARG B 1 114 ? 7.940 56.554 36.791 1.00 29.86 95 ARG B O 1
ATOM 1528 N N . GLY B 1 115 ? 6.730 55.264 35.402 1.00 29.87 96 GLY B N 1
ATOM 1529 C CA . GLY B 1 115 ? 7.723 54.208 35.427 1.00 26.60 96 GLY B CA 1
ATOM 1530 C C . GLY B 1 115 ? 9.082 54.556 34.865 1.00 31.43 96 GLY B C 1
ATOM 1531 O O . GLY B 1 115 ? 10.033 53.822 35.099 1.00 25.27 96 GLY B O 1
ATOM 1532 N N . GLU B 1 116 ? 9.183 55.657 34.120 1.00 32.54 97 GLU B N 1
ATOM 1533 C CA . GLU B 1 116 ? 10.465 56.065 33.537 1.00 34.65 97 GLU B CA 1
ATOM 1534 C C . GLU B 1 116 ? 11.592 55.978 34.554 1.00 36.62 97 GLU B C 1
ATOM 1535 O O . GLU B 1 116 ? 12.722 55.590 34.227 1.00 38.29 97 GLU B O 1
ATOM 1541 N N . LYS B 1 117 ? 11.271 56.324 35.795 1.00 35.86 98 LYS B N 1
ATOM 1542 C CA . LYS B 1 117 ? 12.246 56.299 36.888 1.00 37.98 98 LYS B CA 1
ATOM 1543 C C . LYS B 1 117 ? 12.888 54.922 37.146 1.00 41.36 98 LYS B C 1
ATOM 1544 O O . LYS B 1 117 ? 14.042 54.853 37.572 1.00 38.62 98 LYS B O 1
ATOM 1550 N N . TYR B 1 118 ? 12.163 53.830 36.885 1.00 32.25 99 TYR B N 1
ATOM 1551 C CA . TYR B 1 118 ? 12.710 52.497 37.155 1.00 36.07 99 TYR B CA 1
ATOM 1552 C C . TYR B 1 118 ? 13.646 51.981 36.082 1.00 35.85 99 TYR B C 1
ATOM 1553 O O . TYR B 1 118 ? 14.297 50.955 36.266 1.00 35.20 99 TYR B O 1
ATOM 1562 N N . VAL B 1 119 ? 13.695 52.679 34.955 1.00 38.10 100 VAL B N 1
ATOM 1563 C CA . VAL B 1 119 ? 14.553 52.273 33.862 1.00 48.65 100 VAL B CA 1
ATOM 1564 C C . VAL B 1 119 ? 15.997 52.624 34.175 1.00 57.81 100 VAL B C 1
ATOM 1565 O O . VAL B 1 119 ? 16.840 51.698 34.132 1.00 67.41 100 VAL B O 1
ATOM 1578 N N . ASP C 1 21 ? -16.705 30.399 34.013 1.00 27.04 2 ASP C N 1
ATOM 1579 C CA . ASP C 1 21 ? -17.046 31.815 33.900 1.00 27.22 2 ASP C CA 1
ATOM 1580 C C . ASP C 1 21 ? -15.793 32.663 34.175 1.00 24.51 2 ASP C C 1
ATOM 1581 O O . ASP C 1 21 ? -15.539 33.047 35.312 1.00 25.58 2 ASP C O 1
ATOM 1586 N N . LEU C 1 22 ? -15.026 32.946 33.120 1.00 28.64 3 LEU C N 1
ATOM 1587 C CA . LEU C 1 22 ? -13.767 33.705 33.204 1.00 26.02 3 LEU C CA 1
ATOM 1588 C C . LEU C 1 22 ? -13.775 34.918 32.300 1.00 23.49 3 LEU C C 1
ATOM 1589 O O . LEU C 1 22 ? -13.956 34.771 31.099 1.00 26.03 3 LEU C O 1
ATOM 1594 N N . VAL C 1 23 ? -13.547 36.109 32.846 1.00 19.83 4 VAL C N 1
ATOM 1595 C CA . VAL C 1 23 ? -13.530 37.304 32.016 1.00 18.80 4 VAL C CA 1
ATOM 1596 C C . VAL C 1 23 ? -12.282 38.150 32.240 1.00 20.32 4 VAL C C 1
ATOM 1597 O O . VAL C 1 23 ? -11.701 38.141 33.329 1.00 19.80 4 VAL C O 1
ATOM 1601 N N . PRO C 1 24 ? -11.836 38.871 31.192 1.00 19.35 5 PRO C N 1
ATOM 1602 C CA . PRO C 1 24 ? -10.650 39.728 31.287 1.00 18.25 5 PRO C CA 1
ATOM 1603 C C . PRO C 1 24 ? -10.965 41.042 32.002 1.00 21.78 5 PRO C C 1
ATOM 1604 O O . PRO C 1 24 ? -11.979 41.690 31.721 1.00 20.80 5 PRO C O 1
ATOM 1608 N N . LEU C 1 25 ? -10.091 41.410 32.936 1.00 16.38 6 LEU C N 1
ATOM 1609 C CA . LEU C 1 25 ? -10.223 42.629 33.717 1.00 17.42 6 LEU C CA 1
ATOM 1610 C C . LEU C 1 25 ? -8.810 43.105 33.968 1.00 19.75 6 LEU C C 1
ATOM 1611 O O . LEU C 1 25 ? -7.855 42.527 33.430 1.00 16.28 6 LEU C O 1
ATOM 1616 N N . LYS C 1 26 ? -8.671 44.167 34.752 1.00 17.78 7 LYS C N 1
ATOM 1617 C CA . LYS C 1 26 ? -7.359 44.696 35.078 1.00 18.52 7 LYS C CA 1
ATOM 1618 C C . LYS C 1 26 ? -7.192 44.618 36.583 1.00 21.14 7 LYS C C 1
ATOM 1619 O O . LYS C 1 26 ? -8.159 44.768 37.344 1.00 20.63 7 LYS C O 1
ATOM 1625 N N . LEU C 1 27 ? -5.957 44.380 37.001 1.00 18.99 8 LEU C N 1
ATOM 1626 C CA . LEU C 1 27 ? -5.614 44.338 38.420 1.00 17.63 8 LEU C CA 1
ATOM 1627 C C . LEU C 1 27 ? -4.726 45.566 38.651 1.00 20.63 8 LEU C C 1
ATOM 1628 O O . LEU C 1 27 ? -3.640 45.670 38.082 1.00 20.68 8 LEU C O 1
ATOM 1633 N N . VAL C 1 28 ? -5.205 46.517 39.453 1.00 17.91 9 VAL C N 1
ATOM 1634 C CA . VAL C 1 28 ? -4.423 47.705 39.739 1.00 17.03 9 VAL C CA 1
ATOM 1635 C C . VAL C 1 28 ? -3.803 47.521 41.112 1.00 19.73 9 VAL C C 1
ATOM 1636 O O . VAL C 1 28 ? -4.493 47.171 42.069 1.00 20.47 9 VAL C O 1
ATOM 1640 N N . THR C 1 29 ? -2.502 47.763 41.191 1.00 17.17 10 THR C N 1
ATOM 1641 C CA . THR C 1 29 ? -1.748 47.622 42.431 1.00 16.16 10 THR C CA 1
ATOM 1642 C C . THR C 1 29 ? -1.167 48.971 42.826 1.00 23.15 10 THR C C 1
ATOM 1643 O O . THR C 1 29 ? -0.577 49.668 41.996 1.00 22.26 10 THR C O 1
ATOM 1647 N N . ILE C 1 30 ? -1.326 49.326 44.099 1.00 22.48 11 ILE C N 1
ATOM 1648 C CA . ILE C 1 30 ? -0.800 50.584 44.618 1.00 16.90 11 ILE C CA 1
ATOM 1649 C C . ILE C 1 30 ? -0.031 50.267 45.896 1.00 15.61 11 ILE C C 1
ATOM 1650 O O . ILE C 1 30 ? -0.549 49.588 46.790 1.00 21.92 11 ILE C O 1
ATOM 1655 N N . VAL C 1 31 ? 1.205 50.726 45.978 1.00 14.39 12 VAL C N 1
ATOM 1656 C CA . VAL C 1 31 ? 1.994 50.506 47.189 1.00 16.27 12 VAL C CA 1
ATOM 1657 C C . VAL C 1 31 ? 2.214 51.913 47.771 1.00 25.73 12 VAL C C 1
ATOM 1658 O O . VAL C 1 31 ? 2.643 52.813 47.052 1.00 22.90 12 VAL C O 1
ATOM 1662 N N . ALA C 1 32 ? 1.909 52.101 49.052 1.00 23.45 13 ALA C N 1
ATOM 1663 C CA . ALA C 1 32 ? 2.095 53.407 49.691 1.00 27.88 13 ALA C CA 1
ATOM 1664 C C . ALA C 1 32 ? 2.170 53.272 51.204 1.00 29.39 13 ALA C C 1
ATOM 1665 O O . ALA C 1 32 ? 1.976 52.190 51.766 1.00 24.41 13 ALA C O 1
ATOM 1667 N N . GLU C 1 33 ? 2.448 54.393 51.858 1.00 28.95 14 GLU C N 1
ATOM 1668 C CA . GLU C 1 33 ? 2.522 54.456 53.321 1.00 33.64 14 GLU C CA 1
ATOM 1669 C C . GLU C 1 33 ? 1.193 53.922 53.885 1.00 25.98 14 GLU C C 1
ATOM 1670 O O . GLU C 1 33 ? 0.121 54.243 53.365 1.00 25.86 14 GLU C O 1
ATOM 1676 N N . SER C 1 34 ? 1.234 53.143 54.968 1.00 23.76 15 SER C N 1
ATOM 1677 C CA . SER C 1 34 ? -0.016 52.590 55.498 1.00 25.22 15 SER C CA 1
ATOM 1678 C C . SER C 1 34 ? -1.062 53.625 55.913 1.00 27.32 15 SER C C 1
ATOM 1679 O O . SER C 1 34 ? -2.256 53.351 55.843 1.00 22.82 15 SER C O 1
ATOM 1682 N N . LEU C 1 35 ? -0.627 54.805 56.350 1.00 25.68 16 LEU C N 1
ATOM 1683 C CA . LEU C 1 35 ? -1.585 55.827 56.759 1.00 30.34 16 LEU C CA 1
ATOM 1684 C C . LEU C 1 35 ? -2.394 56.316 55.568 1.00 30.23 16 LEU C C 1
ATOM 1685 O O . LEU C 1 35 ? -3.412 56.976 55.742 1.00 27.32 16 LEU C O 1
ATOM 1690 N N . LEU C 1 36 ? -1.955 55.989 54.354 1.00 30.06 17 LEU C N 1
ATOM 1691 C CA . LEU C 1 36 ? -2.706 56.409 53.171 1.00 28.35 17 LEU C CA 1
ATOM 1692 C C . LEU C 1 36 ? -3.836 55.457 52.846 1.00 29.45 17 LEU C C 1
ATOM 1693 O O . LEU C 1 36 ? -4.633 55.719 51.953 1.00 32.37 17 LEU C O 1
ATOM 1698 N N . GLU C 1 37 ? -3.921 54.353 53.576 1.00 28.94 18 GLU C N 1
ATOM 1699 C CA . GLU C 1 37 ? -4.957 53.376 53.302 1.00 30.22 18 GLU C CA 1
ATOM 1700 C C . GLU C 1 37 ? -6.361 53.929 53.195 1.00 33.08 18 GLU C C 1
ATOM 1701 O O . GLU C 1 37 ? -7.085 53.648 52.239 1.00 30.96 18 GLU C O 1
ATOM 1707 N N . LYS C 1 38 ? -6.761 54.700 54.188 1.00 31.23 19 LYS C N 1
ATOM 1708 C CA . LYS C 1 38 ? -8.103 55.245 54.211 1.00 35.82 19 LYS C CA 1
ATOM 1709 C C . LYS C 1 38 ? -8.460 56.048 52.958 1.00 30.06 19 LYS C C 1
ATOM 1710 O O . LYS C 1 38 ? -9.501 55.818 52.340 1.00 31.17 19 LYS C O 1
ATOM 1716 N N . ARG C 1 39 ? -7.595 56.989 52.603 1.00 28.88 20 ARG C N 1
ATOM 1717 C CA . ARG C 1 39 ? -7.805 57.841 51.443 1.00 34.91 20 ARG C CA 1
ATOM 1718 C C . ARG C 1 39 ? -7.823 57.054 50.132 1.00 35.71 20 ARG C C 1
ATOM 1719 O O . ARG C 1 39 ? -8.670 57.300 49.270 1.00 35.12 20 ARG C O 1
ATOM 1727 N N . LEU C 1 40 ? -6.889 56.115 49.984 1.00 26.97 21 LEU C N 1
ATOM 1728 C CA . LEU C 1 40 ? -6.807 55.310 48.754 1.00 30.53 21 LEU C CA 1
ATOM 1729 C C . LEU C 1 40 ? -8.021 54.431 48.547 1.00 29.41 21 LEU C C 1
ATOM 1730 O O . LEU C 1 40 ? -8.506 54.292 47.417 1.00 28.51 21 LEU C O 1
ATOM 1735 N N . VAL C 1 41 ? -8.500 53.820 49.631 1.00 28.92 22 VAL C N 1
ATOM 1736 C CA . VAL C 1 41 ? -9.679 52.974 49.557 1.00 26.19 22 VAL C CA 1
ATOM 1737 C C . VAL C 1 41 ? -10.874 53.817 49.101 1.00 35.80 22 VAL C C 1
ATOM 1738 O O . VAL C 1 41 ? -11.648 53.400 48.234 1.00 35.29 22 VAL C O 1
ATOM 1742 N N . GLU C 1 42 ? -11.020 55.007 49.679 1.00 37.82 23 GLU C N 1
ATOM 1743 C CA . GLU C 1 42 ? -12.129 55.889 49.319 1.00 41.28 23 GLU C CA 1
ATOM 1744 C C . GLU C 1 42 ? -11.997 56.356 47.871 1.00 32.38 23 GLU C C 1
ATOM 1745 O O . GLU C 1 42 ? -12.983 56.482 47.160 1.00 31.92 23 GLU C O 1
ATOM 1751 N N . GLU C 1 43 ? -10.768 56.592 47.435 1.00 31.41 24 GLU C N 1
ATOM 1752 C CA . GLU C 1 43 ? -10.534 57.044 46.084 1.00 32.56 24 GLU C CA 1
ATOM 1753 C C . GLU C 1 43 ? -10.913 55.953 45.060 1.00 39.94 24 GLU C C 1
ATOM 1754 O O . GLU C 1 43 ? -11.629 56.242 44.100 1.00 33.46 24 GLU C O 1
ATOM 1760 N N . VAL C 1 44 ? -10.479 54.703 45.263 1.00 30.90 25 VAL C N 1
ATOM 1761 C CA . VAL C 1 44 ? -10.821 53.673 44.277 1.00 31.36 25 VAL C CA 1
ATOM 1762 C C . VAL C 1 44 ? -12.315 53.384 44.245 1.00 28.98 25 VAL C C 1
ATOM 1763 O O . VAL C 1 44 ? -12.886 53.160 43.174 1.00 32.38 25 VAL C O 1
ATOM 1767 N N . LYS C 1 45 ? -12.968 53.432 45.401 1.00 26.92 26 LYS C N 1
ATOM 1768 C CA . LYS C 1 45 ? -14.408 53.180 45.442 1.00 33.16 26 LYS C CA 1
ATOM 1769 C C . LYS C 1 45 ? -15.148 54.292 44.701 1.00 34.61 26 LYS C C 1
ATOM 1770 O O . LYS C 1 45 ? -16.093 54.045 43.947 1.00 33.15 26 LYS C O 1
ATOM 1776 N N . ARG C 1 46 ? -14.684 55.516 44.907 1.00 37.78 27 ARG C N 1
ATOM 1777 C CA . ARG C 1 46 ? -15.268 56.701 44.279 1.00 40.96 27 ARG C CA 1
ATOM 1778 C C . ARG C 1 46 ? -15.156 56.606 42.761 1.00 39.35 27 ARG C C 1
ATOM 1779 O O . ARG C 1 46 ? -16.101 56.913 42.040 1.00 42.93 27 ARG C O 1
ATOM 1787 N N . LEU C 1 47 ? -14.004 56.156 42.282 1.00 33.14 28 LEU C N 1
ATOM 1788 C CA . LEU C 1 47 ? -13.774 56.044 40.855 1.00 31.18 28 LEU C CA 1
ATOM 1789 C C . LEU C 1 47 ? -14.336 54.788 40.198 1.00 30.38 28 LEU C C 1
ATOM 1790 O O . LEU C 1 47 ? -14.087 54.556 39.021 1.00 31.73 28 LEU C O 1
ATOM 1795 N N . GLY C 1 48 ? -15.081 53.975 40.942 1.00 28.89 29 GLY C N 1
ATOM 1796 C CA . GLY C 1 48 ? -15.667 52.794 40.329 1.00 34.73 29 GLY C CA 1
ATOM 1797 C C . GLY C 1 48 ? -15.286 51.392 40.783 1.00 30.39 29 GLY C C 1
ATOM 1798 O O . GLY C 1 48 ? -15.953 50.436 40.395 1.00 34.76 29 GLY C O 1
ATOM 1799 N N . ALA C 1 49 ? -14.248 51.243 41.599 1.00 29.42 30 ALA C N 1
ATOM 1800 C CA . ALA C 1 49 ? -13.852 49.908 42.041 1.00 23.00 30 ALA C CA 1
ATOM 1801 C C . ALA C 1 49 ? -14.896 49.330 42.966 1.00 33.20 30 ALA C C 1
ATOM 1802 O O . ALA C 1 49 ? -15.388 50.016 43.861 1.00 36.10 30 ALA C O 1
ATOM 1804 N N . LYS C 1 50 ? -15.229 48.063 42.762 1.00 24.59 31 LYS C N 1
ATOM 1805 C CA . LYS C 1 50 ? -16.237 47.407 43.577 1.00 32.07 31 LYS C CA 1
ATOM 1806 C C . LYS C 1 50 ? -15.665 46.440 44.606 1.00 38.03 31 LYS C C 1
ATOM 1807 O O . LYS C 1 50 ? -16.338 45.498 45.014 1.00 46.60 31 LYS C O 1
ATOM 1813 N N . GLY C 1 51 ? -14.424 46.680 45.018 1.00 35.13 32 GLY C N 1
ATOM 1814 C CA . GLY C 1 51 ? -13.784 45.837 46.015 1.00 30.57 32 GLY C CA 1
ATOM 1815 C C . GLY C 1 51 ? -12.290 46.067 46.008 1.00 27.66 32 GLY C C 1
ATOM 1816 O O . GLY C 1 51 ? -11.770 46.773 45.149 1.00 32.02 32 GLY C O 1
ATOM 1817 N N . TYR C 1 52 ? -11.589 45.490 46.973 1.00 24.65 33 TYR C N 1
ATOM 1818 C CA . TYR C 1 52 ? -10.141 45.647 47.033 1.00 22.10 33 TYR C CA 1
ATOM 1819 C C . TYR C 1 52 ? -9.574 44.714 48.096 1.00 26.37 33 TYR C C 1
ATOM 1820 O O . TYR C 1 52 ? -10.308 44.078 48.861 1.00 24.56 33 TYR C O 1
ATOM 1829 N N . THR C 1 53 ? -8.261 44.616 48.129 1.00 22.93 34 THR C N 1
ATOM 1830 C CA . THR C 1 53 ? -7.626 43.785 49.125 1.00 26.17 34 THR C CA 1
ATOM 1831 C C . THR C 1 53 ? -6.408 44.588 49.515 1.00 26.31 34 THR C C 1
ATOM 1832 O O . THR C 1 53 ? -5.904 45.405 48.734 1.00 22.75 34 THR C O 1
ATOM 1836 N N . ILE C 1 54 ? -5.967 44.386 50.742 1.00 20.04 35 ILE C N 1
ATOM 1837 C CA . ILE C 1 54 ? -4.793 45.065 51.233 1.00 22.12 35 ILE C CA 1
ATOM 1838 C C . ILE C 1 54 ? -3.834 44.027 51.785 1.00 22.26 35 ILE C C 1
ATOM 1839 O O . ILE C 1 54 ? -4.257 43.058 52.415 1.00 19.57 35 ILE C O 1
ATOM 1844 N N . THR C 1 55 ? -2.547 44.187 51.497 1.00 22.95 36 THR C N 1
ATOM 1845 C CA . THR C 1 55 ? -1.573 43.284 52.088 1.00 20.33 36 THR C CA 1
ATOM 1846 C C . THR C 1 55 ? -0.382 44.106 52.574 1.00 26.42 36 THR C C 1
ATOM 1847 O O . THR C 1 55 ? -0.027 45.146 51.997 1.00 23.00 36 THR C O 1
ATOM 1851 N N . PRO C 1 56 ? 0.204 43.690 53.698 1.00 24.73 37 PRO C N 1
ATOM 1852 C CA . PRO C 1 56 ? 1.354 44.414 54.242 1.00 24.13 37 PRO C CA 1
ATOM 1853 C C . PRO C 1 56 ? 2.527 44.399 53.270 1.00 25.55 37 PRO C C 1
ATOM 1854 O O . PRO C 1 56 ? 2.712 43.439 52.503 1.00 24.29 37 PRO C O 1
ATOM 1858 N N . ALA C 1 57 ? 3.310 45.475 53.278 1.00 21.95 38 ALA C N 1
ATOM 1859 C CA . ALA C 1 57 ? 4.455 45.582 52.384 1.00 19.38 38 ALA C CA 1
ATOM 1860 C C . ALA C 1 57 ? 5.570 46.392 53.037 1.00 25.84 38 ALA C C 1
ATOM 1861 O O . ALA C 1 57 ? 5.316 47.330 53.793 1.00 29.53 38 ALA C O 1
ATOM 1863 N N . ARG C 1 58 ? 6.808 46.020 52.750 1.00 26.12 39 ARG C N 1
ATOM 1864 C CA . ARG C 1 58 ? 7.946 46.728 53.303 1.00 30.03 39 ARG C CA 1
ATOM 1865 C C . ARG C 1 58 ? 8.971 46.943 52.207 1.00 31.25 39 ARG C C 1
ATOM 1866 O O . ARG C 1 58 ? 9.055 46.163 51.254 1.00 24.74 39 ARG C O 1
ATOM 1874 N N . GLY C 1 59 ? 9.748 48.014 52.343 1.00 36.18 40 GLY C N 1
ATOM 1875 C CA . GLY C 1 59 ? 10.774 48.312 51.362 1.00 33.81 40 GLY C CA 1
ATOM 1876 C C . GLY C 1 59 ? 12.086 48.677 52.037 1.00 42.20 40 GLY C C 1
ATOM 1877 O O . GLY C 1 59 ? 12.251 48.471 53.243 1.00 37.30 40 GLY C O 1
ATOM 1878 N N . GLU C 1 60 ? 13.025 49.215 51.265 1.00 51.26 41 GLU C N 1
ATOM 1879 C CA . GLU C 1 60 ? 14.317 49.600 51.811 1.00 59.72 41 GLU C CA 1
ATOM 1880 C C . GLU C 1 60 ? 14.122 50.395 53.094 1.00 65.05 41 GLU C C 1
ATOM 1881 O O . GLU C 1 60 ? 13.317 51.327 53.145 1.00 60.46 41 GLU C O 1
ATOM 1887 N N . GLY C 1 61 ? 14.862 50.021 54.129 1.00 69.43 42 GLY C N 1
ATOM 1888 C CA . GLY C 1 61 ? 14.742 50.709 55.397 1.00 84.33 42 GLY C CA 1
ATOM 1889 C C . GLY C 1 61 ? 13.773 49.981 56.300 1.00 92.82 42 GLY C C 1
ATOM 1890 O O . GLY C 1 61 ? 13.028 50.604 57.059 1.00 97.89 42 GLY C O 1
ATOM 1891 N N . SER C 1 62 ? 13.781 48.654 56.212 1.00 97.13 43 SER C N 1
ATOM 1892 C CA . SER C 1 62 ? 12.905 47.819 57.023 1.00 101.30 43 SER C CA 1
ATOM 1893 C C . SER C 1 62 ? 13.584 46.496 57.359 1.00 101.25 43 SER C C 1
ATOM 1894 O O . SER C 1 62 ? 14.367 45.973 56.567 1.00 103.55 43 SER C O 1
ATOM 1897 N N . GLU C 1 71 ? 1.836 51.468 60.265 1.00 97.77 52 GLU C N 1
ATOM 1898 C CA . GLU C 1 71 ? 2.868 51.209 61.274 1.00 92.95 52 GLU C CA 1
ATOM 1899 C C . GLU C 1 71 ? 3.961 52.311 61.268 1.00 92.04 52 GLU C C 1
ATOM 1900 O O . GLU C 1 71 ? 4.040 53.152 62.182 1.00 93.45 52 GLU C O 1
ATOM 1906 N N . GLY C 1 72 ? 4.784 52.222 60.208 1.00 89.59 53 GLY C N 1
ATOM 1907 C CA . GLY C 1 72 ? 5.945 53.055 59.848 1.00 77.77 53 GLY C CA 1
ATOM 1908 C C . GLY C 1 72 ? 6.466 52.233 58.661 1.00 69.64 53 GLY C C 1
ATOM 1909 O O . GLY C 1 72 ? 7.653 52.227 58.245 1.00 72.01 53 GLY C O 1
ATOM 1910 N N . GLN C 1 73 ? 5.451 51.514 58.166 1.00 59.46 54 GLN C N 1
ATOM 1911 C CA . GLN C 1 73 ? 5.397 50.529 57.080 1.00 52.73 54 GLN C CA 1
ATOM 1912 C C . GLN C 1 73 ? 4.407 50.894 55.970 1.00 39.83 54 GLN C C 1
ATOM 1913 O O . GLN C 1 73 ? 3.639 51.847 56.076 1.00 31.75 54 GLN C O 1
ATOM 1919 N N . ASN C 1 74 ? 4.391 50.070 54.928 1.00 32.11 55 ASN C N 1
ATOM 1920 C CA . ASN C 1 74 ? 3.507 50.293 53.793 1.00 29.05 55 ASN C CA 1
ATOM 1921 C C . ASN C 1 74 ? 2.400 49.270 53.657 1.00 26.12 55 ASN C C 1
ATOM 1922 O O . ASN C 1 74 ? 2.319 48.299 54.406 1.00 25.24 55 ASN C O 1
ATOM 1927 N N . ILE C 1 75 ? 1.532 49.515 52.691 1.00 25.68 56 ILE C N 1
ATOM 1928 C CA . ILE C 1 75 ? 0.458 48.594 52.399 1.00 23.67 56 ILE C CA 1
ATOM 1929 C C . ILE C 1 75 ? 0.423 48.485 50.887 1.00 28.57 56 ILE C C 1
ATOM 1930 O O . ILE C 1 75 ? 0.876 49.388 50.167 1.00 22.98 56 ILE C O 1
ATOM 1935 N N . ARG C 1 76 ? -0.079 47.358 50.409 1.00 25.51 57 ARG C N 1
ATOM 1936 C CA . ARG C 1 76 ? -0.220 47.164 48.989 1.00 21.80 57 ARG C CA 1
ATOM 1937 C C . ARG C 1 76 ? -1.726 47.013 48.779 1.00 23.00 57 ARG C C 1
ATOM 1938 O O . ARG C 1 76 ? -2.350 46.105 49.331 1.00 27.46 57 ARG C O 1
ATOM 1946 N N . LEU C 1 77 ? -2.315 47.931 48.021 1.00 21.59 58 LEU C N 1
ATOM 1947 C CA . LEU C 1 77 ? -3.744 47.866 47.722 1.00 20.79 58 LEU C CA 1
ATOM 1948 C C . LEU C 1 77 ? -3.909 47.324 46.297 1.00 24.45 58 LEU C C 1
ATOM 1949 O O . LEU C 1 77 ? -3.243 47.784 45.351 1.00 22.94 58 LEU C O 1
ATOM 1954 N N . GLU C 1 78 ? -4.789 46.339 46.162 1.00 18.90 59 GLU C N 1
ATOM 1955 C CA . GLU C 1 78 ? -5.062 45.699 44.886 1.00 19.87 59 GLU C CA 1
ATOM 1956 C C . GLU C 1 78 ? -6.549 45.755 44.613 1.00 22.80 59 GLU C C 1
ATOM 1957 O O . GLU C 1 78 ? -7.368 45.532 45.499 1.00 23.61 59 GLU C O 1
ATOM 1963 N N . THR C 1 79 ? -6.904 46.089 43.386 1.00 19.93 60 THR C N 1
ATOM 1964 C CA . THR C 1 79 ? -8.301 46.129 43.053 1.00 21.20 60 THR C CA 1
ATOM 1965 C C . THR C 1 79 ? -8.506 45.646 41.619 1.00 19.58 60 THR C C 1
ATOM 1966 O O . THR C 1 79 ? -7.767 46.020 40.719 1.00 19.62 60 THR C O 1
ATOM 1970 N N . ILE C 1 80 ? -9.494 44.781 41.426 1.00 16.62 61 ILE C N 1
ATOM 1971 C CA . ILE C 1 80 ? -9.820 44.239 40.104 1.00 19.93 61 ILE C CA 1
ATOM 1972 C C . ILE C 1 80 ? -10.902 45.158 39.513 1.00 20.15 61 ILE C C 1
ATOM 1973 O O . ILE C 1 80 ? -11.977 45.278 40.084 1.00 22.60 61 ILE C O 1
ATOM 1978 N N . VAL C 1 81 ? -10.612 45.798 38.382 1.00 21.34 62 VAL C N 1
ATOM 1979 C CA . VAL C 1 81 ? -11.538 46.759 37.772 1.00 21.03 62 VAL C CA 1
ATOM 1980 C C . VAL C 1 81 ? -11.562 46.641 36.254 1.00 25.06 62 VAL C C 1
ATOM 1981 O O . VAL C 1 81 ? -10.749 45.917 35.691 1.00 20.41 62 VAL C O 1
ATOM 1985 N N . SER C 1 82 ? -12.494 47.346 35.595 1.00 21.79 63 SER C N 1
ATOM 1986 C CA . SER C 1 82 ? -12.583 47.335 34.127 1.00 20.03 63 SER C CA 1
ATOM 1987 C C . SER C 1 82 ? -11.395 48.132 33.619 1.00 18.41 63 SER C C 1
ATOM 1988 O O . SER C 1 82 ? -10.739 48.817 34.398 1.00 21.95 63 SER C O 1
ATOM 1991 N N . GLU C 1 83 ? -11.084 48.051 32.323 1.00 22.59 64 GLU C N 1
ATOM 1992 C CA . GLU C 1 83 ? -9.927 48.781 31.811 1.00 28.37 64 GLU C CA 1
ATOM 1993 C C . GLU C 1 83 ? -10.117 50.291 31.894 1.00 28.51 64 GLU C C 1
ATOM 1994 O O . GLU C 1 83 ? -9.145 51.025 32.090 1.00 27.57 64 GLU C O 1
ATOM 2000 N N . GLU C 1 84 ? -11.359 50.761 31.784 1.00 29.92 65 GLU C N 1
ATOM 2001 C CA . GLU C 1 84 ? -11.622 52.207 31.872 1.00 34.68 65 GLU C CA 1
ATOM 2002 C C . GLU C 1 84 ? -11.453 52.703 33.311 1.00 30.81 65 GLU C C 1
ATOM 2003 O O . GLU C 1 84 ? -10.859 53.759 33.549 1.00 31.66 65 GLU C O 1
ATOM 2009 N N . VAL C 1 85 ? -11.984 51.951 34.265 1.00 26.73 66 VAL C N 1
ATOM 2010 C CA . VAL C 1 85 ? -11.843 52.330 35.668 1.00 29.34 66 VAL C CA 1
ATOM 2011 C C . VAL C 1 85 ? -10.382 52.287 36.085 1.00 27.13 66 VAL C C 1
ATOM 2012 O O . VAL C 1 85 ? -9.933 53.131 36.856 1.00 28.71 66 VAL C O 1
ATOM 2016 N N . ALA C 1 86 ? -9.616 51.331 35.556 1.00 25.08 67 ALA C N 1
ATOM 2017 C CA . ALA C 1 86 ? -8.199 51.246 35.923 1.00 22.82 67 ALA C CA 1
ATOM 2018 C C . ALA C 1 86 ? -7.457 52.539 35.572 1.00 27.15 67 ALA C C 1
ATOM 2019 O O . ALA C 1 86 ? -6.697 53.075 36.392 1.00 26.76 67 ALA C O 1
ATOM 2021 N N . LEU C 1 87 ? -7.684 53.041 34.359 1.00 23.63 68 LEU C N 1
ATOM 2022 C CA . LEU C 1 87 ? -7.025 54.254 33.901 1.00 27.18 68 LEU C CA 1
ATOM 2023 C C . LEU C 1 87 ? -7.506 55.468 34.693 1.00 25.38 68 LEU C C 1
ATOM 2024 O O . LEU C 1 87 ? -6.750 56.395 34.960 1.00 23.94 68 LEU C O 1
ATOM 2029 N N . ARG C 1 88 ? -8.762 55.445 35.087 1.00 22.82 69 ARG C N 1
ATOM 2030 C CA . ARG C 1 88 ? -9.303 56.538 35.874 1.00 26.84 69 ARG C CA 1
ATOM 2031 C C . ARG C 1 88 ? -8.554 56.564 37.204 1.00 28.77 69 ARG C C 1
ATOM 2032 O O . ARG C 1 88 ? -8.089 57.623 37.662 1.00 29.72 69 ARG C O 1
ATOM 2040 N N . ILE C 1 89 ? -8.412 55.388 37.818 1.00 23.96 70 ILE C N 1
ATOM 2041 C CA . ILE C 1 89 ? -7.698 55.285 39.085 1.00 21.78 70 ILE C CA 1
ATOM 2042 C C . ILE C 1 89 ? -6.244 55.725 38.969 1.00 23.25 70 ILE C C 1
ATOM 2043 O O . ILE C 1 89 ? -5.757 56.513 39.785 1.00 28.38 70 ILE C O 1
ATOM 2048 N N . LEU C 1 90 ? -5.542 55.229 37.954 1.00 22.20 71 LEU C N 1
ATOM 2049 C CA . LEU C 1 90 ? -4.141 55.565 37.792 1.00 22.72 71 LEU C CA 1
ATOM 2050 C C . LEU C 1 90 ? -3.906 57.045 37.499 1.00 32.15 71 LEU C C 1
ATOM 2051 O O . LEU C 1 90 ? -2.902 57.632 37.929 1.00 30.33 71 LEU C O 1
ATOM 2056 N N . GLN C 1 91 ? -4.823 57.628 36.741 1.00 31.68 72 GLN C N 1
ATOM 2057 C CA . GLN C 1 91 ? -4.752 59.036 36.389 1.00 37.09 72 GLN C CA 1
ATOM 2058 C C . GLN C 1 91 ? -4.834 59.835 37.685 1.00 35.35 72 GLN C C 1
ATOM 2059 O O . GLN C 1 91 ? -4.008 60.714 37.944 1.00 35.09 72 GLN C O 1
ATOM 2065 N N . ARG C 1 92 ? -5.836 59.516 38.500 1.00 30.69 73 ARG C N 1
ATOM 2066 C CA . ARG C 1 92 ? -6.017 60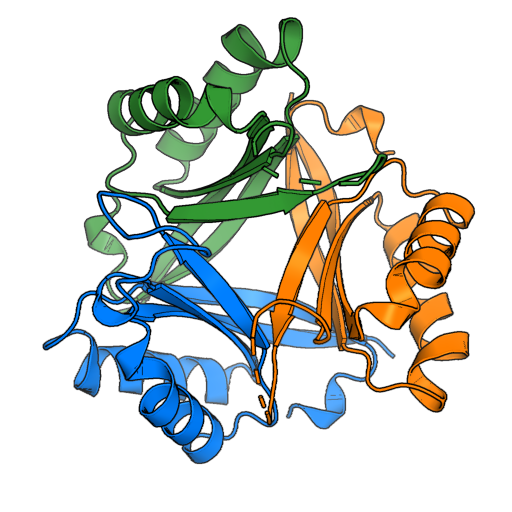.216 39.763 1.00 33.97 73 ARG C CA 1
ATOM 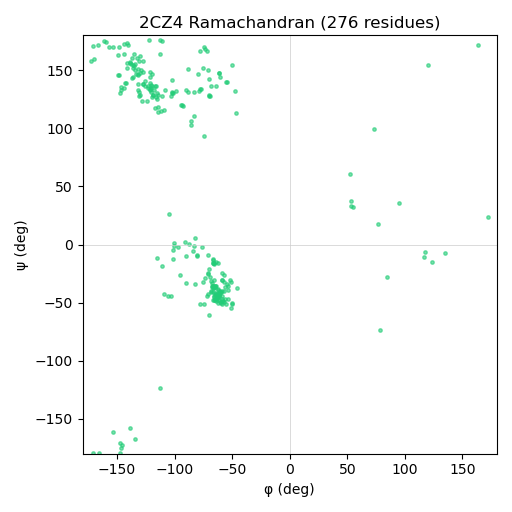2067 C C . ARG C 1 92 ? -4.794 60.102 40.675 1.00 34.74 73 ARG C C 1
ATOM 2068 O O . ARG C 1 92 ? -4.425 61.066 41.348 1.00 29.97 73 ARG C O 1
ATOM 2076 N N . LEU C 1 93 ? -4.173 58.925 40.716 1.00 28.61 74 LEU C N 1
ATOM 2077 C CA . LEU C 1 93 ? -2.997 58.732 41.558 1.00 32.97 74 LEU C CA 1
ATOM 2078 C C . LEU C 1 93 ? -1.869 59.649 41.111 1.00 36.55 74 LEU C C 1
ATOM 2079 O O . LEU C 1 93 ? -1.215 60.304 41.934 1.00 36.08 74 LEU C O 1
ATOM 2084 N N . GLN C 1 94 ? -1.642 59.684 39.800 1.00 32.97 75 GLN C N 1
ATOM 2085 C CA . GLN C 1 94 ? -0.586 60.508 39.228 1.00 36.17 75 GLN C CA 1
ATOM 2086 C C . GLN C 1 94 ? -0.783 62.002 39.571 1.00 33.80 75 GLN C C 1
ATOM 2087 O O . GLN C 1 94 ? 0.162 62.692 39.951 1.00 37.43 75 GLN C O 1
ATOM 2093 N N . GLU C 1 95 ? -2.017 62.474 39.436 1.00 34.69 76 GLU C N 1
ATOM 2094 C CA . GLU C 1 95 ? -2.371 63.867 39.699 1.00 41.36 76 GLU C CA 1
ATOM 2095 C C . GLU C 1 95 ? -2.331 64.274 41.165 1.00 37.58 76 GLU C C 1
ATOM 2096 O O . GLU C 1 95 ? -1.578 65.167 41.540 1.00 38.64 76 GLU C O 1
ATOM 2102 N N . GLU C 1 96 ? -3.154 63.613 41.976 1.00 39.17 77 GLU C N 1
ATOM 2103 C CA . GLU C 1 96 ? -3.296 63.894 43.403 1.00 39.85 77 GLU C CA 1
ATOM 2104 C C . GLU C 1 96 ? -2.295 63.313 44.402 1.00 45.05 77 GLU C C 1
ATOM 2105 O O . GLU C 1 96 ? -2.002 63.949 45.419 1.00 42.97 77 GLU C O 1
ATOM 2111 N N . TYR C 1 97 ? -1.784 62.111 44.145 1.00 35.97 78 TYR C N 1
ATOM 2112 C CA . TYR C 1 97 ? -0.881 61.488 45.104 1.00 32.36 78 TYR C CA 1
ATOM 2113 C C . TYR C 1 97 ? 0.597 61.434 44.791 1.00 29.03 78 TYR C C 1
ATOM 2114 O O . TYR C 1 97 ? 1.427 61.713 45.663 1.00 34.71 78 TYR C O 1
ATOM 2123 N N . PHE C 1 98 ? 0.946 61.077 43.561 1.00 26.64 79 PHE C N 1
ATOM 2124 C CA . PHE C 1 98 ? 2.351 60.985 43.189 1.00 27.10 79 PHE C CA 1
ATOM 2125 C C . PHE C 1 98 ? 3.178 62.234 43.461 1.00 34.74 79 PHE C C 1
ATOM 2126 O O . PHE C 1 98 ? 4.350 62.139 43.813 1.00 35.87 79 PHE C O 1
ATOM 2134 N N . PRO C 1 99 ? 2.586 63.427 43.302 1.00 37.64 80 PRO C N 1
ATOM 2135 C CA . PRO C 1 99 ? 3.394 64.622 43.559 1.00 41.88 80 PRO C CA 1
ATOM 2136 C C . PRO C 1 99 ? 3.728 64.854 45.034 1.00 42.53 80 PRO C C 1
ATOM 2137 O O . PRO C 1 99 ? 4.728 65.488 45.350 1.00 44.34 80 PRO C O 1
ATOM 2141 N N . HIS C 1 100 ? 2.911 64.319 45.934 1.00 41.20 81 HIS C N 1
ATOM 2142 C CA . HIS C 1 100 ? 3.121 64.546 47.363 1.00 43.27 81 HIS C CA 1
ATOM 2143 C C . HIS C 1 100 ? 3.566 63.369 48.227 1.00 42.81 81 HIS C C 1
ATOM 2144 O O . HIS C 1 100 ? 4.067 63.578 49.334 1.00 38.97 81 HIS C O 1
ATOM 2151 N N . TYR C 1 101 ? 3.378 62.143 47.744 1.00 35.17 82 TYR C N 1
ATOM 2152 C CA . TYR C 1 101 ? 3.732 60.955 48.522 1.00 33.58 82 TYR C CA 1
ATOM 2153 C C . TYR C 1 101 ? 4.581 59.978 47.716 1.00 35.96 82 TYR C C 1
ATOM 2154 O O . TYR C 1 101 ? 4.618 60.050 46.485 1.00 32.56 82 TYR C O 1
ATOM 2163 N N . ALA C 1 102 ? 5.259 59.065 48.409 1.00 29.89 83 ALA C N 1
ATOM 2164 C CA . ALA C 1 102 ? 6.079 58.063 47.732 1.00 34.27 83 ALA C CA 1
ATOM 2165 C C . ALA C 1 102 ? 5.116 56.937 47.405 1.00 34.42 83 ALA C C 1
ATOM 2166 O O . ALA C 1 102 ? 4.729 56.155 48.277 1.00 35.13 83 ALA C O 1
ATOM 2168 N N . VAL C 1 103 ? 4.701 56.859 46.154 1.00 33.91 84 VAL C N 1
ATOM 2169 C CA . VAL C 1 103 ? 3.763 55.820 45.796 1.00 30.85 84 VAL C CA 1
ATOM 2170 C C . VAL C 1 103 ? 4.193 55.072 44.547 1.00 31.97 84 VAL C C 1
ATOM 2171 O O . VAL C 1 103 ? 4.913 55.609 43.711 1.00 27.36 84 VAL C O 1
ATOM 2175 N N . ILE C 1 104 ? 3.795 53.804 44.472 1.00 23.39 85 ILE C N 1
ATOM 2176 C CA . ILE C 1 104 ? 4.091 52.943 43.319 1.00 18.01 85 ILE C CA 1
ATOM 2177 C C . ILE C 1 104 ? 2.711 52.513 42.830 1.00 21.17 85 ILE C C 1
ATOM 2178 O O . ILE C 1 104 ? 1.862 52.134 43.636 1.00 23.65 85 ILE C O 1
ATOM 2183 N N . ALA C 1 105 ? 2.459 52.582 41.525 1.00 23.32 86 ALA C N 1
ATOM 2184 C CA . ALA C 1 105 ? 1.149 52.161 41.017 1.00 20.24 86 ALA C CA 1
ATOM 2185 C C . ALA C 1 105 ? 1.310 51.542 39.645 1.00 23.17 86 ALA C C 1
ATOM 2186 O O . ALA C 1 105 ? 2.052 52.055 38.814 1.00 20.00 86 ALA C O 1
ATOM 2188 N N . TYR C 1 106 ? 0.638 50.418 39.414 1.00 22.32 87 TYR C N 1
ATOM 2189 C CA . TYR C 1 106 ? 0.744 49.757 38.132 1.00 18.00 87 TYR C CA 1
ATOM 2190 C C . TYR C 1 106 ? -0.470 48.874 37.862 1.00 19.71 87 TYR C C 1
ATOM 2191 O O . TYR C 1 106 ? -1.315 48.677 38.752 1.00 20.44 87 TYR C O 1
ATOM 2200 N N . VAL C 1 107 ? -0.568 48.389 36.624 1.00 17.26 88 VAL C N 1
ATOM 2201 C CA . VAL C 1 107 ? -1.702 47.578 36.176 1.00 17.64 88 VAL C CA 1
ATOM 2202 C C . VAL C 1 107 ? -1.195 46.317 35.506 1.00 21.56 88 VAL C C 1
ATOM 2203 O O . VAL C 1 107 ? -0.168 46.347 34.833 1.00 17.97 88 VAL C O 1
ATOM 2207 N N . GLU C 1 108 ? -1.959 45.238 35.650 1.00 17.07 89 GLU C N 1
ATOM 2208 C CA . GLU C 1 108 ? -1.630 43.956 35.035 1.00 20.97 89 GLU C CA 1
ATOM 2209 C C . GLU C 1 108 ? -2.929 43.460 34.418 1.00 22.43 89 GLU C C 1
ATOM 2210 O O . GLU C 1 108 ? -4.032 43.802 34.874 1.00 21.13 89 GLU C O 1
ATOM 2216 N N . ASN C 1 109 ? -2.798 42.623 33.403 1.00 22.20 90 ASN C N 1
ATOM 2217 C CA . ASN C 1 109 ? -3.952 42.032 32.744 1.00 20.67 90 ASN C CA 1
ATOM 2218 C C . ASN C 1 109 ? -4.314 40.737 33.478 1.00 20.32 90 ASN C C 1
ATOM 2219 O O . ASN C 1 109 ? -3.434 39.933 33.757 1.00 19.94 90 ASN C O 1
ATOM 2224 N N . VAL C 1 110 ? -5.584 40.528 33.821 1.00 15.36 91 VAL C N 1
ATOM 2225 C CA . VAL C 1 110 ? -5.957 39.291 34.500 1.00 15.96 91 VAL C CA 1
ATOM 2226 C C . VAL C 1 110 ? -7.263 38.719 33.981 1.00 19.06 91 VAL C C 1
ATOM 2227 O O . VAL C 1 110 ? -8.077 39.445 33.415 1.00 18.25 91 VAL C O 1
ATOM 2231 N N . TRP C 1 111 ? -7.464 37.412 34.155 1.00 13.89 92 TRP C N 1
ATOM 2232 C CA . TRP C 1 111 ? -8.742 36.808 33.763 1.00 17.21 92 TRP C CA 1
ATOM 2233 C C . TRP C 1 111 ? -9.288 36.338 35.099 1.00 18.58 92 TRP C C 1
ATOM 2234 O O . TRP C 1 111 ? -8.614 35.633 35.850 1.00 18.66 92 TRP C O 1
ATOM 2245 N N . VAL C 1 112 ? -10.516 36.748 35.389 1.00 16.89 93 VAL C N 1
ATOM 2246 C CA . VAL C 1 112 ? -11.108 36.543 36.707 1.00 13.00 93 VAL C CA 1
ATOM 2247 C C . VAL C 1 112 ? -12.364 35.716 36.746 1.00 16.75 93 VAL C C 1
ATOM 2248 O O . VAL C 1 112 ? -13.262 35.932 35.925 1.00 18.90 93 VAL C O 1
ATOM 2252 N N . VAL C 1 113 ? -12.446 34.814 37.717 1.00 15.08 94 VAL C N 1
AT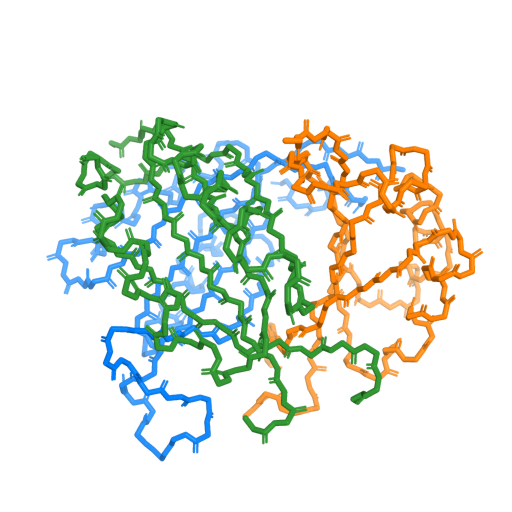OM 2253 C CA . VAL C 1 113 ? -13.621 33.942 37.869 1.00 20.85 94 VAL C CA 1
ATOM 2254 C C . VAL C 1 113 ? -14.812 34.800 38.341 1.00 20.93 94 VAL C C 1
ATOM 2255 O O . VAL C 1 113 ? -14.698 35.551 39.316 1.00 17.41 94 VAL C O 1
ATOM 2259 N N . ARG C 1 114 ? -15.943 34.685 37.644 1.00 23.07 95 ARG C N 1
ATOM 2260 C CA . ARG C 1 114 ? -17.150 35.451 37.974 1.00 21.64 95 ARG C CA 1
ATOM 2261 C C . ARG C 1 114 ? -16.769 36.920 38.037 1.00 23.46 95 ARG C C 1
ATOM 2262 O O . ARG C 1 114 ? -17.276 37.666 38.877 1.00 26.24 95 ARG C O 1
ATOM 2270 N N . GLY C 1 115 ? -15.877 37.337 37.143 1.00 22.15 96 GLY C N 1
ATOM 2271 C CA . GLY C 1 115 ? -15.420 38.710 37.144 1.00 18.01 96 GLY C CA 1
ATOM 2272 C C . GLY C 1 115 ? -16.476 39.743 36.780 1.00 23.26 96 GLY C C 1
ATOM 2273 O O . GLY C 1 115 ? -16.286 40.926 37.045 1.00 20.72 96 GLY C O 1
ATOM 2274 N N . GLU C 1 116 ? -17.589 39.314 36.192 1.00 21.64 97 GLU C N 1
ATOM 2275 C CA . GLU C 1 116 ? -18.629 40.263 35.804 1.00 27.12 97 GLU C CA 1
ATOM 2276 C C . GLU C 1 116 ? -19.017 41.170 36.957 1.00 32.13 97 GLU C C 1
ATOM 2277 O O . GLU C 1 116 ? -19.365 42.329 36.752 1.00 30.45 97 GLU C O 1
ATOM 2283 N N . LYS C 1 117 ? -18.940 40.655 38.174 1.00 28.53 98 LYS C N 1
ATOM 2284 C CA . LYS C 1 117 ? -19.311 41.451 39.336 1.00 33.09 98 LYS C CA 1
ATOM 2285 C C . LYS C 1 117 ? -18.401 42.647 39.636 1.00 34.49 98 LYS C C 1
ATOM 2286 O O . LYS C 1 117 ? -18.756 43.491 40.442 1.00 33.04 98 LYS C O 1
ATOM 2292 N N . TYR C 1 118 ? -17.238 42.733 38.999 1.00 24.37 99 TYR C N 1
ATOM 2293 C CA . TYR C 1 118 ? -16.313 43.832 39.284 1.00 24.66 99 TYR C CA 1
ATOM 2294 C C . TYR C 1 118 ? -16.434 44.978 38.292 1.00 25.54 99 TYR C C 1
ATOM 2295 O O . TYR C 1 118 ? -15.742 45.994 38.395 1.00 29.47 99 TYR C O 1
ATOM 2304 N N . VAL C 1 119 ? -17.307 44.802 37.314 1.00 30.58 100 VAL C N 1
ATOM 2305 C CA . VAL C 1 119 ? -17.508 45.830 36.316 1.00 36.86 100 VAL C CA 1
ATOM 2306 C C . VAL C 1 119 ? -18.840 46.489 36.645 1.00 45.65 100 VAL C C 1
ATOM 2307 O O . VAL C 1 119 ? -18.840 47.727 36.782 1.00 48.98 100 VAL C O 1
#

Nearest PDB structures (foldseek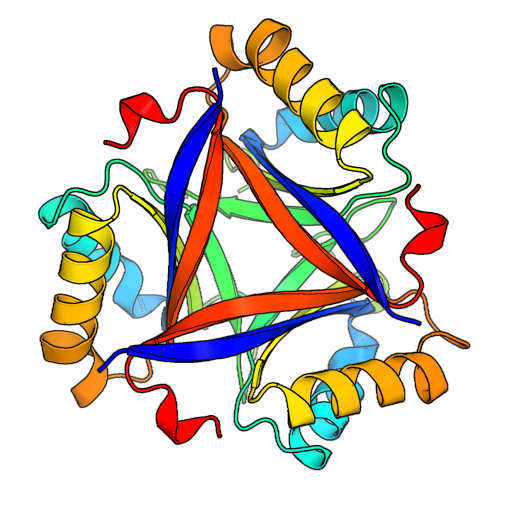):
  2cz4-assembly1_A  TM=1.010E+00  e=8.897E-22  Thermus thermophilus HB8
  2cz4-assembly1_B  TM=9.748E-01  e=1.105E-18  Thermus thermophilus HB8
  6ntb-assembly1_B  TM=8.344E-01  e=2.618E-10  Cyanobium sp. PCC 7001
  7r31-assembly1_C  TM=8.466E-01  e=2.120E-09  Synechocystis sp. PCC 6803
  4rx6-assembly1_A  TM=5.927E-01  e=5.687E-05  Bacillus subtilis subsp. subtilis str. 168

B-factor: mean 33.46, std 16.0, range [11.34, 107.26]

Secondary structure (DSSP, 8-state):
-EEEEEEEEEEEEGGGHHHHHHHHHHTT----EEEEEB-TTPPPTT-S-STT-EEEEEEEE-HHHHHHHHHHIIIIITTTS--EEEEEEEEEETGGGG-/-EEEEEEEEEEEEGGGHHHHHHHHHHTT----EEEEEB-----SSSEEEEEEEE-HHHHHHHHHHIIIIITTTS--EEEEEEEEEETGGGG-/-EEEEEEEEEEEEGGGHHHHHHHHHHTT----EEEEEB-S----SEEEEEEEE-HHHHHHHHHHIIIIITTTS--EEEEEEEEEETGGGG-

Solvent-accessible surface area: 13004 Å² total

Sequence (282 aa):
DLVPLKLVTIVAESLLEKRLVEEVKRLGAKGYTITPARGEGSRGIRSVDWEGQNIRLETIVSEEVALRILQRLQEEYFPHYAVIAYVENVWVVRGEKYVDLVPLKLVTIVAESLLEKRLVEEVKRLGAKGYTITPARGEGDWEGQNIRLETIVSEEVALRILQRLQEEYFPHYAVIAYVENVWVVRGEKYVDLVPLKLVTIVAESLLEKRLVEEVKRLGAKGYTITPARGEGSEGQNIRLETIVSEEVALRILQRLQEEYFPHYAVIAYVENVWVVRGEKYV

Organism: Thermus thermophilus (strain ATCC 27634 / DSM 579 / HB8) (NCBI:txid300852)

Foldseek 3Di:
DKAKWKKKKKKFFPVCVVVLVVLLVVLQFDDKDKDWDADDPADDPVDPPRRSTMIMIITTAHPVSNVVSVVCCVPPPVVPTPMDMDMDMDIDDVCVVGD/DKAKWKKKKKKFFPVCVVVLVVLLVVLQFPDKDKDFDADDPPSPRHMIIIITTAHPVSNVVSVVCCVPPPVVPGDMDMDMDMGIDDVCVVRD/DKAKWKKKKKKFADVCVVVLVVLLVVLQFPDWDKAWDADPPDVRGMIMIITTAHPVSNVVSVVCCVVPPPVPGDMDMDMDMDMDDVCVVGD

Radius of gyration: 17.69 Å; Cα contacts (8 Å, |Δi|>4): 616; chains: 3; bounding box: 45×47×38 Å

InterPro domains:
  IPR002187 Nitrogen regulatory protein PII [PF00543] (7-98)
  IPR011322 Nitrogen regulatory PII-like, alpha/beta [SSF54913] (1-98)
  IPR015867 Nitrogen regulatory protein PII/ATP phosphoribosyltransferase, C-terminal [G3DSA:3.30.70.120] (2-100)